Protein AF-A0A7C4E223-F1 (afdb_monomer)

Solvent-accessible surface area (backbone atoms only — not comparable to full-atom values): 12114 Å² total; per-residue (Å²): 140,60,42,90,81,40,68,60,48,78,46,63,62,50,60,64,46,58,49,75,66,53,43,49,54,48,49,52,25,42,50,36,26,69,68,20,83,38,20,57,94,75,50,14,69,85,69,76,41,63,31,49,67,11,38,16,51,22,41,34,56,54,56,54,49,30,43,16,71,67,41,49,45,72,73,39,60,87,43,56,73,85,57,90,80,90,51,92,87,57,82,37,39,50,56,55,52,50,37,51,53,55,9,56,61,43,44,78,75,52,58,64,66,59,50,47,52,51,50,50,51,48,55,69,38,45,53,22,70,81,53,16,84,72,32,57,35,51,35,38,56,68,38,80,34,34,39,38,40,38,27,30,70,40,13,75,70,42,33,46,69,50,41,49,51,54,51,51,24,29,48,75,39,70,40,57,74,46,78,48,75,43,85,48,62,44,9,51,49,30,82,79,71,69,42,66,68,56,51,50,53,53,48,52,54,51,51,53,53,51,51,54,54,50,55,55,52,55,59,54,65,78,74,111

Mean predicted aligned error: 4.58 Å

Secondary structure (DSSP, 8-state):
--TTT-SEEEEES--SB--HHHHHHHHHHHHHHHT-GGGGGGTTTTTT---HHHHHHHHHHHHHHHS-HHHHHHHTTT-BSS-----TTS--BHHHHHHHHHHHHHHTT--HHHHHHHHHHHHT-BHHHHHTTT-HHHHHHT---EEEEEEETT-SSS-HHHHHHHHHHHHHTT--EEEEEE--SSGGGGGGT--HHHHHHHHHHHHHHHHHHHHHHHHHHTT-

Radius of gyration: 21.97 Å; Cα contacts (8 Å, |Δi|>4): 315; chains: 1; bounding box: 68×32×63 Å

Nearest PDB structures (foldseek):
  3vvm-assembly1_B  TM=9.108E-01  e=1.325E-16  Streptomyces lavendulae subsp. lavendulae
  3vvl-assembly1_B  TM=9.148E-01  e=5.994E-16  Streptomyces lavendulae subsp. lavendulae
  6ioh-assembly1_B  TM=9.124E-01  e=3.422E-15  Mycolicibacterium smegmatis
  5jkf-assembly1_B  TM=8.704E-01  e=1.435E-12  uncultured bacterium
  5jkj-assembly1_B  TM=8.736E-01  e=5.457E-12  uncultured bacterium

pLDDT: mean 94.24, std 7.12, range [47.03, 98.75]

Sequence (224 aa):
MYPEVVESAVVIAATASCSAQNIAFDAVGRNAIISDPNWENGEYLEKGKTPSKGLSIARMIGHITYLSSKSMDMKFGRKLINGKTYDVDNIEFEVESYLGYQGEKFVNRFDANSYLYITKAMDYFDLTEKYGNGDLKEVFRKTNSKFLFISFSTDWLFPPSESLEMVSAALAAGRDVSYINIESINGHDSFLIDTEIESKAIRAFLEATLQEKQNKKEKVYEKG

Foldseek 3Di:
DCQPPAQADEAELDFLAFDPVLLVLLVQLLCLQVPQPCCVVVCNVVVVGASLRSQLVSQLSVVVLQFFPQVCCVPWNADFDPDDPVDPPDDTGPSSVVSSVRSNVVSVPDHSVVSNVVSVVRNPRHLCVPQNVNALLSNLLVHQHAYEYEAEPRAPSRHVVRSVSNQVSNVVSVHHYHYDYHYDRTYNCCCVPDCPVVVVSVVVVVVVSVVVVVVVVVVVVVVD

Structure (mmCIF, N/CA/C/O backbone):
data_AF-A0A7C4E223-F1
#
_entry.id   AF-A0A7C4E223-F1
#
loop_
_atom_site.group_PDB
_atom_site.id
_atom_site.type_symbol
_atom_site.label_atom_id
_atom_site.label_alt_id
_atom_site.label_comp_id
_atom_site.label_asym_id
_atom_site.label_entity_id
_atom_site.label_seq_id
_atom_site.pdbx_PDB_ins_code
_atom_site.Cartn_x
_atom_site.Cartn_y
_atom_site.Cartn_z
_atom_site.occupancy
_atom_site.B_iso_or_equiv
_atom_site.auth_seq_id
_atom_site.auth_comp_id
_atom_site.auth_asym_id
_atom_site.auth_atom_id
_atom_site.pdbx_PDB_model_num
ATOM 1 N N . MET A 1 1 ? -19.533 0.657 5.929 1.00 76.50 1 MET A N 1
ATOM 2 C CA . MET A 1 1 ? -20.518 0.079 4.984 1.00 76.50 1 MET A CA 1
ATOM 3 C C . MET A 1 1 ? -21.461 -0.892 5.670 1.00 76.50 1 MET A C 1
ATOM 5 O O . MET A 1 1 ? -22.651 -0.670 5.548 1.00 76.50 1 MET A O 1
ATOM 9 N N . TYR A 1 2 ? -20.957 -1.888 6.409 1.00 89.31 2 TYR A N 1
ATOM 10 C CA . TYR A 1 2 ? -21.787 -2.907 7.076 1.00 89.31 2 TYR A CA 1
ATOM 11 C C . TYR A 1 2 ? -21.492 -2.981 8.589 1.00 89.31 2 TYR A C 1
ATOM 13 O O . TYR A 1 2 ? -20.871 -3.938 9.055 1.00 89.31 2 TYR A O 1
ATOM 21 N N . PRO A 1 3 ? -21.806 -1.925 9.362 1.00 86.00 3 PRO A N 1
ATOM 22 C CA . PRO A 1 3 ? -21.442 -1.847 10.781 1.00 86.00 3 PRO A CA 1
ATOM 23 C C . PRO A 1 3 ? -22.102 -2.924 11.657 1.00 86.00 3 PRO A C 1
ATOM 25 O O . PRO A 1 3 ? -21.577 -3.262 12.712 1.00 86.00 3 PRO A O 1
ATOM 28 N N . GLU A 1 4 ? -23.234 -3.474 11.228 1.00 88.56 4 GLU A N 1
ATOM 29 C CA . GLU A 1 4 ? -24.002 -4.492 11.950 1.00 88.56 4 GLU A CA 1
ATOM 30 C C . GLU A 1 4 ? -23.452 -5.922 11.831 1.00 88.56 4 GLU A C 1
ATOM 32 O O . GLU A 1 4 ? -23.777 -6.763 12.669 1.00 88.56 4 GLU A O 1
ATOM 37 N N . VAL A 1 5 ? -22.616 -6.215 10.827 1.00 91.19 5 VAL A N 1
ATOM 38 C CA . VAL A 1 5 ? -22.079 -7.576 10.605 1.00 91.19 5 VAL A CA 1
ATOM 39 C C . VAL A 1 5 ? -20.618 -7.734 11.029 1.00 91.19 5 VAL A C 1
ATOM 41 O O . VAL A 1 5 ? -20.129 -8.860 11.122 1.00 91.19 5 VAL A O 1
ATOM 44 N N . VAL A 1 6 ? -19.916 -6.629 11.302 1.00 93.94 6 VAL A N 1
ATOM 45 C CA . VAL A 1 6 ? -18.493 -6.631 11.669 1.00 93.94 6 VAL A CA 1
ATOM 46 C C . VAL A 1 6 ? -18.333 -6.355 13.164 1.00 93.94 6 VAL A C 1
ATOM 48 O O . VAL A 1 6 ? -18.476 -5.224 13.620 1.00 93.94 6 VAL A O 1
ATOM 51 N N . GLU A 1 7 ? -17.987 -7.389 13.933 1.00 93.75 7 GLU A N 1
ATOM 52 C CA . GLU A 1 7 ? -17.704 -7.262 15.375 1.00 93.75 7 GLU A CA 1
ATOM 53 C C . GLU A 1 7 ? -16.391 -6.514 15.640 1.00 93.75 7 GLU A C 1
ATOM 55 O O . GLU A 1 7 ? -16.296 -5.673 16.531 1.00 93.75 7 GLU A O 1
ATOM 60 N N . SER A 1 8 ? -15.362 -6.825 14.857 1.00 96.00 8 SER A N 1
ATOM 61 C CA . SER A 1 8 ? -14.014 -6.301 15.035 1.00 96.00 8 SER A CA 1
ATOM 62 C C . SER A 1 8 ? -13.272 -6.256 13.707 1.00 96.00 8 SER A C 1
ATOM 64 O O . SER A 1 8 ? -13.484 -7.126 12.860 1.00 96.00 8 SER A O 1
ATOM 66 N N . ALA A 1 9 ? -12.371 -5.292 13.550 1.00 97.19 9 ALA A N 1
ATOM 67 C CA . ALA A 1 9 ? -11.515 -5.144 12.381 1.00 97.19 9 ALA A CA 1
ATOM 68 C C . ALA A 1 9 ? -10.043 -5.013 12.793 1.00 97.19 9 ALA A C 1
ATOM 70 O O . ALA A 1 9 ? -9.714 -4.317 13.753 1.00 97.19 9 ALA A O 1
ATOM 71 N N . VAL A 1 10 ? -9.163 -5.669 12.038 1.00 98.44 10 VAL A N 1
ATOM 72 C CA . VAL A 1 10 ? -7.713 -5.472 12.116 1.00 98.44 10 VAL A CA 1
ATOM 73 C C . VAL A 1 10 ? -7.302 -4.650 10.897 1.00 98.44 10 VAL A C 1
ATOM 75 O O . VAL A 1 10 ? -7.598 -5.037 9.769 1.00 98.44 10 VAL A O 1
ATOM 78 N N . VAL A 1 11 ? -6.659 -3.512 11.131 1.00 98.31 11 VAL A N 1
ATOM 79 C CA . VAL A 1 11 ? -6.197 -2.565 10.114 1.00 98.31 11 VAL A CA 1
ATOM 80 C C . VAL A 1 11 ? -4.673 -2.545 10.169 1.00 98.31 11 VAL A C 1
ATOM 82 O O . VAL A 1 11 ? -4.102 -2.130 11.173 1.00 98.31 11 VAL A O 1
ATOM 85 N N . ILE A 1 12 ? -4.017 -3.034 9.119 1.00 98.38 12 ILE A N 1
ATOM 86 C CA . ILE A 1 12 ? -2.563 -3.250 9.076 1.00 98.38 12 ILE A CA 1
ATOM 87 C C . ILE A 1 12 ? -1.995 -2.406 7.948 1.00 98.38 12 ILE A C 1
ATOM 89 O O . ILE A 1 12 ? -2.486 -2.541 6.830 1.00 98.38 12 ILE A O 1
ATOM 93 N N . ALA A 1 13 ? -0.991 -1.572 8.245 1.00 97.31 13 ALA A N 1
ATOM 94 C CA . ALA A 1 13 ? -0.278 -0.747 7.265 1.00 97.31 13 ALA A CA 1
ATOM 95 C C . ALA A 1 13 ? -1.243 -0.122 6.245 1.00 97.31 13 ALA A C 1
ATOM 97 O O . ALA A 1 13 ? -1.208 -0.436 5.062 1.00 97.31 13 ALA A O 1
ATOM 98 N N . ALA A 1 14 ? -2.194 0.674 6.730 1.00 97.75 14 ALA A N 1
ATOM 99 C CA . ALA A 1 14 ? -3.252 1.247 5.910 1.00 97.75 14 ALA A CA 1
ATOM 100 C C . ALA A 1 14 ? -3.602 2.649 6.399 1.00 97.75 14 ALA A C 1
ATOM 102 O O . ALA A 1 14 ? -3.281 3.033 7.528 1.00 97.75 14 ALA A O 1
ATOM 103 N N . THR A 1 15 ? -4.281 3.395 5.536 1.00 97.25 15 THR A N 1
ATOM 104 C CA . THR A 1 15 ? -4.581 4.813 5.721 1.00 97.25 15 THR A CA 1
ATOM 105 C C . THR A 1 15 ? -6.036 5.091 5.349 1.00 97.25 15 THR A C 1
ATOM 107 O O . THR A 1 15 ? -6.718 4.260 4.740 1.00 97.25 15 THR A O 1
ATOM 110 N N . ALA A 1 16 ? -6.549 6.249 5.762 1.00 96.69 16 ALA A N 1
ATOM 111 C CA . ALA A 1 16 ? -7.920 6.657 5.456 1.00 96.69 16 ALA A CA 1
ATOM 112 C C . ALA A 1 16 ? -8.126 7.030 3.979 1.00 96.69 16 ALA A C 1
ATOM 114 O O . ALA A 1 16 ? -9.242 6.919 3.464 1.00 96.69 16 ALA A O 1
ATOM 115 N N . SER A 1 17 ? -7.060 7.484 3.329 1.00 96.94 17 SER A N 1
ATOM 116 C CA . SER A 1 17 ? -6.982 7.840 1.918 1.00 96.94 17 SER A CA 1
ATOM 117 C C . SER A 1 17 ? -5.517 7.848 1.481 1.00 96.94 17 SER A C 1
ATOM 119 O O . SER A 1 17 ? -4.606 7.906 2.311 1.00 96.94 17 SER A O 1
ATOM 121 N N . CYS A 1 18 ? -5.267 7.765 0.176 1.00 97.00 18 CYS A N 1
ATOM 122 C CA . CYS A 1 18 ? -3.915 7.897 -0.356 1.00 97.00 18 CYS A CA 1
ATOM 123 C C . CYS A 1 18 ? -3.429 9.354 -0.272 1.00 97.00 18 CYS A C 1
ATOM 125 O O . CYS A 1 18 ? -4.129 10.284 -0.674 1.00 97.00 18 CYS A O 1
ATOM 127 N N . SER A 1 19 ? -2.193 9.558 0.192 1.00 96.94 19 SER A N 1
ATOM 128 C CA . SER A 1 19 ? -1.541 10.868 0.170 1.00 96.94 19 SER A CA 1
ATOM 129 C C . SER A 1 19 ? -1.220 11.315 -1.262 1.00 96.94 19 SER A C 1
ATOM 131 O O . SER A 1 19 ? -1.144 10.512 -2.197 1.00 96.94 19 SER A O 1
ATOM 133 N N . ALA A 1 20 ? -0.916 12.605 -1.436 1.00 97.56 20 ALA A N 1
ATOM 134 C CA . ALA A 1 20 ? -0.457 13.136 -2.721 1.00 97.56 20 ALA A CA 1
ATOM 135 C C . ALA A 1 20 ? 0.789 12.403 -3.256 1.00 97.56 20 ALA A C 1
ATOM 137 O O . ALA A 1 20 ? 0.941 12.247 -4.468 1.00 97.56 20 ALA A O 1
ATOM 138 N N . GLN A 1 21 ? 1.671 11.932 -2.366 1.00 96.94 21 GLN A N 1
ATOM 139 C CA . GLN A 1 21 ? 2.859 11.179 -2.756 1.00 96.94 21 GLN A CA 1
ATOM 140 C C . GLN A 1 21 ? 2.504 9.768 -3.240 1.00 96.94 21 GLN A C 1
ATOM 142 O O . GLN A 1 21 ? 3.060 9.331 -4.248 1.00 96.94 21 GLN A O 1
ATOM 147 N N . ASN A 1 22 ? 1.560 9.083 -2.582 1.00 97.62 22 ASN A N 1
ATOM 148 C CA . ASN A 1 22 ? 1.060 7.784 -3.048 1.00 97.62 22 ASN A CA 1
ATOM 149 C C . ASN A 1 22 ? 0.479 7.917 -4.465 1.00 97.62 22 ASN A C 1
ATOM 151 O O . ASN A 1 22 ? 0.920 7.224 -5.380 1.00 97.62 22 ASN A O 1
ATOM 155 N N . ILE A 1 23 ? -0.411 8.899 -4.657 1.00 98.38 23 ILE A N 1
ATOM 156 C CA . ILE A 1 23 ? -1.064 9.173 -5.945 1.00 98.38 23 ILE A CA 1
ATOM 157 C C . ILE A 1 23 ? -0.031 9.485 -7.037 1.00 98.38 23 ILE A C 1
ATOM 159 O O . ILE A 1 23 ? -0.189 9.076 -8.190 1.00 98.38 23 ILE A O 1
ATOM 163 N N . ALA A 1 24 ? 1.047 10.202 -6.701 1.00 98.25 24 ALA A N 1
ATOM 164 C CA . ALA A 1 24 ? 2.114 10.509 -7.647 1.00 98.25 24 ALA A CA 1
ATOM 165 C C . ALA A 1 24 ? 2.851 9.246 -8.124 1.00 98.25 24 ALA A C 1
ATOM 167 O O . ALA A 1 24 ? 3.056 9.089 -9.329 1.00 98.25 24 ALA A O 1
ATOM 168 N N . PHE A 1 25 ? 3.217 8.332 -7.219 1.00 98.06 25 PHE A N 1
ATOM 169 C CA . PHE A 1 25 ? 3.862 7.070 -7.600 1.00 98.06 25 PHE A CA 1
ATOM 170 C C . PHE A 1 25 ? 2.950 6.199 -8.465 1.00 98.06 25 PHE A C 1
ATOM 172 O O . PHE A 1 25 ? 3.381 5.718 -9.519 1.00 98.06 25 PHE A O 1
ATOM 179 N N . ASP A 1 26 ? 1.682 6.075 -8.078 1.00 98.19 26 ASP A N 1
ATOM 180 C CA . ASP A 1 26 ? 0.684 5.325 -8.833 1.00 98.19 26 ASP A CA 1
ATOM 181 C C . ASP A 1 26 ? 0.468 5.930 -10.229 1.00 98.19 26 ASP A C 1
ATOM 183 O O . ASP A 1 26 ? 0.411 5.210 -11.229 1.00 98.19 26 ASP A O 1
ATOM 187 N N . ALA A 1 27 ? 0.430 7.262 -10.344 1.00 98.50 27 ALA A N 1
ATOM 188 C CA . ALA A 1 27 ? 0.337 7.947 -11.630 1.00 98.50 27 ALA A CA 1
ATOM 189 C C . ALA A 1 27 ? 1.541 7.669 -12.541 1.00 98.50 27 ALA A C 1
ATOM 191 O O . ALA A 1 27 ? 1.346 7.422 -13.733 1.00 98.50 27 ALA A O 1
ATOM 192 N N . VAL A 1 28 ? 2.768 7.662 -12.009 1.00 98.44 28 VAL A N 1
ATOM 193 C CA . VAL A 1 28 ? 3.960 7.320 -12.802 1.00 98.44 28 VAL A CA 1
ATOM 194 C C . VAL A 1 28 ? 3.899 5.864 -13.271 1.00 98.44 28 VAL A C 1
ATOM 196 O O . VAL A 1 28 ? 4.143 5.601 -14.450 1.00 98.44 28 VAL A O 1
ATOM 199 N N . GLY A 1 29 ? 3.506 4.928 -12.401 1.00 98.31 29 GLY A N 1
ATOM 200 C CA . GLY A 1 29 ? 3.332 3.521 -12.773 1.00 98.31 29 GLY A CA 1
ATOM 201 C C . GLY A 1 29 ? 2.284 3.325 -13.874 1.00 98.31 29 GLY A C 1
ATOM 202 O O . GLY A 1 29 ? 2.540 2.650 -14.872 1.00 98.31 29 GLY A O 1
ATOM 203 N N . ARG A 1 30 ? 1.126 3.985 -13.760 1.00 98.56 30 ARG A N 1
ATOM 204 C CA . ARG A 1 30 ? 0.096 3.955 -14.810 1.00 98.56 30 ARG A CA 1
ATOM 205 C C . ARG A 1 30 ? 0.587 4.551 -16.126 1.00 98.56 30 ARG A C 1
ATOM 207 O O . ARG A 1 30 ? 0.349 3.962 -17.177 1.00 98.56 30 ARG A O 1
ATOM 214 N N . ASN A 1 31 ? 1.302 5.675 -16.084 1.00 98.56 31 ASN A N 1
ATOM 215 C CA . ASN A 1 31 ? 1.859 6.299 -17.285 1.00 98.56 31 ASN A CA 1
ATOM 216 C C . ASN A 1 31 ? 2.890 5.396 -17.975 1.00 98.56 31 ASN A C 1
ATOM 218 O O . ASN A 1 31 ? 2.915 5.340 -19.204 1.00 98.56 31 ASN A O 1
ATOM 222 N N . ALA A 1 32 ? 3.697 4.647 -17.216 1.00 98.56 32 ALA A N 1
ATOM 223 C CA . ALA A 1 32 ? 4.627 3.669 -17.780 1.00 98.56 32 ALA A CA 1
ATOM 224 C C . ALA A 1 32 ? 3.891 2.569 -18.565 1.00 98.56 32 ALA A C 1
ATOM 226 O O . ALA A 1 32 ? 4.304 2.227 -19.668 1.00 98.56 32 ALA A O 1
ATOM 227 N N . ILE A 1 33 ? 2.771 2.060 -18.042 1.00 98.69 33 ILE A N 1
ATOM 228 C CA . ILE A 1 33 ? 1.941 1.060 -18.736 1.00 98.69 33 ILE A CA 1
ATOM 229 C C . ILE A 1 33 ? 1.270 1.656 -19.977 1.00 98.69 33 ILE A C 1
ATOM 231 O O . ILE A 1 33 ? 1.370 1.081 -21.054 1.00 98.69 33 ILE A O 1
ATOM 235 N N . ILE A 1 34 ? 0.607 2.807 -19.839 1.00 98.50 34 ILE A N 1
ATOM 236 C CA . ILE A 1 34 ? -0.167 3.441 -20.922 1.00 98.50 34 ILE A CA 1
ATOM 237 C C . ILE A 1 34 ? 0.733 3.867 -22.091 1.00 98.50 34 ILE A C 1
ATOM 239 O O . ILE A 1 34 ? 0.305 3.845 -23.242 1.00 98.50 34 ILE A O 1
ATOM 243 N N . SER A 1 35 ? 1.981 4.250 -21.806 1.00 98.44 35 SER A N 1
ATOM 244 C CA . SER A 1 35 ? 2.961 4.631 -22.830 1.00 98.44 35 SER A CA 1
ATOM 245 C C . SER A 1 35 ? 3.646 3.444 -23.516 1.00 98.44 35 SER A C 1
ATOM 247 O O . SER A 1 35 ? 4.340 3.651 -24.513 1.00 98.44 35 SER A O 1
ATOM 249 N N . ASP A 1 36 ? 3.455 2.212 -23.032 1.00 98.56 36 ASP A N 1
ATOM 250 C CA . 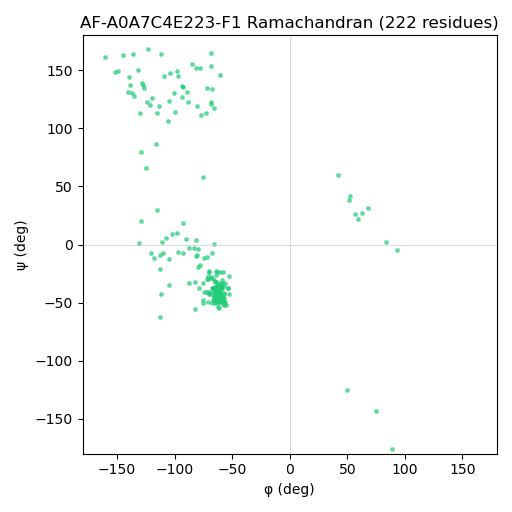ASP A 1 36 ? 3.988 1.021 -23.690 1.00 98.56 36 ASP A CA 1
ATOM 251 C C . ASP A 1 36 ? 3.248 0.795 -25.026 1.00 98.56 36 ASP A C 1
ATOM 253 O O . ASP A 1 36 ? 2.026 0.619 -25.026 1.00 98.56 36 ASP A O 1
ATOM 257 N N . PRO A 1 37 ? 3.945 0.746 -26.181 1.00 98.19 37 PRO A N 1
ATOM 258 C CA . PRO A 1 37 ? 3.306 0.522 -27.480 1.00 98.19 37 PRO A CA 1
ATOM 259 C C . PRO A 1 37 ? 2.506 -0.783 -27.561 1.00 98.19 37 PRO A C 1
ATOM 261 O O . PRO A 1 37 ? 1.591 -0.899 -28.374 1.00 98.19 37 PRO A O 1
ATOM 264 N N . ASN A 1 38 ? 2.839 -1.771 -26.727 1.00 98.25 38 ASN A N 1
ATOM 265 C CA . ASN A 1 38 ? 2.122 -3.036 -26.659 1.00 98.25 38 ASN A CA 1
ATOM 266 C C . ASN A 1 38 ? 0.874 -2.983 -25.771 1.00 98.25 38 ASN A C 1
ATOM 268 O O . ASN A 1 38 ? 0.184 -3.994 -25.703 1.00 98.25 38 ASN A O 1
ATOM 272 N N . TRP A 1 39 ? 0.570 -1.862 -25.104 1.00 98.38 39 TRP A N 1
ATOM 273 C CA . TRP A 1 39 ? -0.663 -1.712 -24.321 1.00 98.38 39 TRP A CA 1
ATOM 274 C C . TRP A 1 39 ? -1.901 -1.599 -25.212 1.00 98.38 39 TRP A C 1
ATOM 276 O O . TRP A 1 39 ? -2.969 -2.053 -24.818 1.00 98.38 39 TRP A O 1
ATOM 286 N N . GLU A 1 40 ? -1.775 -1.053 -26.427 1.00 97.50 40 GLU A N 1
ATOM 287 C CA . GLU A 1 40 ? -2.845 -1.098 -27.438 1.00 97.50 40 GLU A CA 1
ATOM 288 C C . GLU A 1 40 ? -4.201 -0.579 -26.920 1.00 97.50 40 GLU A C 1
ATOM 290 O O . GLU A 1 40 ? -5.243 -1.180 -27.169 1.00 97.50 40 GLU A O 1
ATOM 295 N N . ASN A 1 41 ? -4.191 0.523 -26.161 1.00 96.94 41 ASN A N 1
ATOM 296 C CA . ASN A 1 41 ? -5.380 1.103 -25.517 1.00 96.94 41 ASN A CA 1
ATOM 297 C C . ASN A 1 41 ? -6.144 0.140 -24.588 1.00 96.94 41 ASN A C 1
ATOM 299 O O . ASN A 1 41 ? -7.341 0.302 -24.365 1.00 96.94 41 ASN A O 1
ATOM 303 N N . GLY A 1 42 ? -5.455 -0.859 -24.035 1.00 97.31 42 GLY A N 1
ATOM 304 C CA . GLY A 1 42 ? -6.032 -1.878 -23.164 1.00 97.31 42 GLY A CA 1
ATOM 305 C C . GLY A 1 42 ? -6.486 -3.146 -23.889 1.00 97.31 42 GLY A C 1
ATOM 306 O O . GLY A 1 42 ? -6.834 -4.109 -23.212 1.00 97.31 42 GLY A O 1
ATOM 307 N N . GLU A 1 43 ? -6.422 -3.199 -25.223 1.00 97.88 43 GLU A N 1
ATOM 308 C CA . GLU A 1 43 ? -6.841 -4.347 -26.051 1.00 97.88 43 GLU A CA 1
ATOM 309 C C . GLU A 1 43 ? -5.682 -5.320 -26.367 1.00 97.88 43 GLU A C 1
ATOM 311 O O . GLU A 1 43 ? -5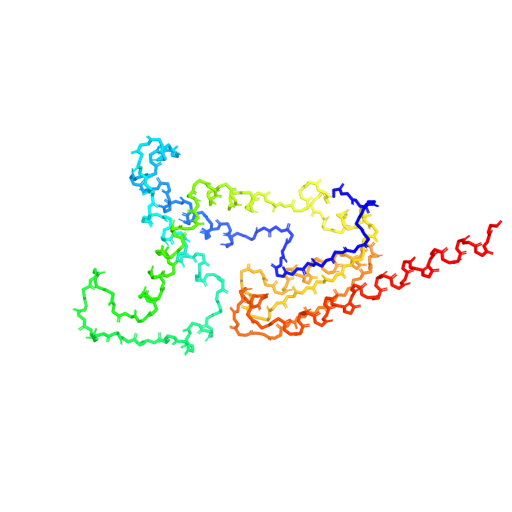.738 -6.114 -27.308 1.00 97.88 43 GLU A O 1
ATOM 316 N N . TYR A 1 44 ? -4.590 -5.266 -25.600 1.00 97.75 44 TYR A N 1
ATOM 317 C CA . TYR A 1 44 ? -3.365 -6.025 -25.880 1.00 97.75 44 TYR A CA 1
ATOM 318 C C . TYR A 1 44 ? -3.563 -7.546 -25.908 1.00 97.75 44 TYR A C 1
ATOM 320 O O . TYR A 1 44 ? -2.944 -8.217 -26.734 1.00 97.75 44 TYR A O 1
ATOM 328 N N . LEU A 1 45 ? -4.463 -8.088 -25.079 1.00 95.00 45 LEU A N 1
ATOM 329 C CA . LEU A 1 45 ? -4.758 -9.526 -25.049 1.00 95.00 45 LEU A CA 1
ATOM 330 C C . LEU A 1 45 ? -5.347 -10.022 -26.376 1.00 95.00 45 LEU A C 1
ATOM 332 O O . LEU A 1 45 ? -4.931 -11.065 -26.875 1.00 95.00 45 LEU A O 1
ATOM 336 N N . GLU A 1 46 ? -6.263 -9.260 -26.982 1.00 95.56 46 GLU A N 1
ATOM 337 C CA . GLU A 1 46 ? -6.886 -9.613 -28.269 1.00 95.56 46 GLU A CA 1
ATOM 338 C C . GLU A 1 46 ? -5.873 -9.592 -29.417 1.00 95.56 46 GLU A C 1
ATOM 340 O O . GLU A 1 46 ? -5.976 -10.357 -30.375 1.00 95.56 46 GLU A O 1
ATOM 345 N N . LYS A 1 47 ? -4.849 -8.743 -29.293 1.00 94.62 47 LYS A N 1
ATOM 346 C CA . LYS A 1 47 ? -3.765 -8.598 -30.269 1.00 94.62 47 LYS A CA 1
ATOM 347 C C . LYS A 1 47 ? -2.577 -9.524 -29.989 1.00 94.62 47 LYS A C 1
ATOM 349 O O . LYS A 1 47 ? -1.561 -9.417 -30.675 1.00 94.62 47 LYS A O 1
ATOM 354 N N . GLY A 1 48 ? -2.678 -10.413 -28.995 1.00 95.56 48 GLY A N 1
ATOM 355 C CA . GLY A 1 48 ? -1.602 -11.329 -28.603 1.00 95.56 48 GLY A CA 1
ATOM 356 C C . GLY A 1 48 ? -0.342 -10.616 -28.095 1.00 95.56 48 GLY A C 1
ATOM 357 O O . GLY A 1 48 ? 0.764 -11.132 -28.252 1.00 95.56 48 GLY A O 1
ATOM 358 N N . LYS A 1 49 ? -0.498 -9.413 -27.535 1.00 96.81 49 LYS A N 1
ATOM 359 C CA . LYS A 1 49 ? 0.574 -8.562 -27.008 1.00 96.81 49 LYS A CA 1
ATOM 360 C C . LYS A 1 49 ? 0.483 -8.448 -25.487 1.00 96.81 49 LYS A C 1
ATOM 362 O O . LYS A 1 49 ? -0.561 -8.693 -24.893 1.00 96.81 49 LYS A O 1
ATOM 367 N N . THR A 1 50 ? 1.577 -7.995 -24.878 1.00 96.56 50 THR A N 1
ATOM 368 C CA . THR A 1 50 ? 1.637 -7.639 -23.456 1.00 96.56 50 THR A CA 1
ATOM 369 C C . THR A 1 50 ? 2.493 -6.380 -23.289 1.00 96.56 50 THR A C 1
ATOM 371 O O . THR A 1 50 ? 3.612 -6.353 -23.817 1.00 96.56 50 THR A O 1
ATOM 374 N N . PRO A 1 51 ? 2.035 -5.350 -22.552 1.00 98.19 51 PRO A N 1
ATOM 375 C CA . PRO A 1 51 ? 2.833 -4.167 -22.214 1.00 98.19 51 PRO A CA 1
ATOM 376 C C . PRO A 1 51 ? 3.861 -4.475 -21.114 1.00 98.19 51 PRO A C 1
ATOM 378 O O . PRO A 1 51 ? 3.846 -3.908 -20.019 1.00 98.19 51 PRO A O 1
ATOM 381 N N . SER A 1 52 ? 4.734 -5.449 -21.379 1.00 97.94 52 SER A N 1
ATOM 382 C CA . SER A 1 52 ? 5.663 -6.004 -20.396 1.00 97.94 52 SER A CA 1
ATOM 383 C C . SER A 1 52 ? 6.662 -4.970 -19.886 1.00 97.94 52 SER A C 1
ATOM 385 O O . SER A 1 52 ? 7.009 -4.997 -18.708 1.00 97.94 52 SER A O 1
ATOM 387 N N . LYS A 1 53 ? 7.118 -4.042 -20.739 1.00 97.69 53 LYS A N 1
ATOM 388 C CA . LYS A 1 53 ? 8.096 -3.023 -20.331 1.00 97.69 53 LYS A CA 1
ATOM 389 C C . LYS A 1 53 ? 7.441 -2.017 -19.395 1.00 97.69 53 LYS A C 1
ATOM 391 O O . LYS A 1 53 ? 7.960 -1.775 -18.307 1.00 97.69 53 LYS A O 1
ATOM 396 N N . GLY A 1 54 ? 6.279 -1.498 -19.785 1.00 98.38 54 GLY A N 1
ATOM 397 C CA . GLY A 1 54 ? 5.507 -0.564 -18.973 1.00 98.38 54 GLY A CA 1
ATOM 398 C C . GLY A 1 54 ? 5.116 -1.153 -17.618 1.00 98.38 54 GLY A C 1
ATOM 399 O O . GLY A 1 54 ? 5.340 -0.527 -16.582 1.00 98.38 54 GLY A O 1
ATOM 400 N N . LEU A 1 55 ? 4.617 -2.394 -17.605 1.00 98.50 55 LEU A N 1
ATOM 401 C CA . LEU A 1 55 ? 4.237 -3.089 -16.372 1.00 98.50 55 LEU A CA 1
ATOM 402 C C . LEU A 1 55 ? 5.445 -3.407 -15.476 1.00 98.50 55 LEU A C 1
ATOM 404 O O . LEU A 1 55 ? 5.353 -3.280 -14.254 1.00 98.50 55 LEU A O 1
ATOM 408 N N . SER A 1 56 ? 6.587 -3.775 -16.063 1.00 98.25 56 SER A N 1
ATOM 409 C CA . SER A 1 56 ? 7.834 -3.989 -15.321 1.00 98.25 56 SER A CA 1
ATOM 410 C C . SER A 1 56 ? 8.304 -2.701 -14.641 1.00 98.25 56 SER A C 1
ATOM 412 O O . SER A 1 56 ? 8.593 -2.714 -13.447 1.00 98.25 56 SER A O 1
ATOM 414 N N . ILE A 1 57 ? 8.311 -1.570 -15.357 1.00 98.12 57 ILE A N 1
ATOM 415 C CA . ILE A 1 57 ? 8.695 -0.262 -14.798 1.00 98.12 57 ILE A CA 1
ATOM 416 C C . ILE A 1 57 ? 7.736 0.150 -13.675 1.00 98.12 57 ILE A C 1
ATOM 418 O O . ILE A 1 57 ? 8.185 0.549 -12.600 1.00 98.12 57 ILE A O 1
ATOM 422 N N . ALA A 1 58 ? 6.425 -0.002 -13.885 1.00 98.12 58 ALA A N 1
ATOM 423 C CA . ALA A 1 58 ? 5.426 0.265 -12.852 1.00 98.12 58 ALA A CA 1
ATOM 424 C C . ALA A 1 58 ? 5.686 -0.570 -11.589 1.00 98.12 58 ALA A C 1
ATOM 426 O O . ALA A 1 58 ? 5.660 -0.050 -10.470 1.00 98.12 58 ALA A O 1
ATOM 427 N N . ARG A 1 59 ? 6.031 -1.856 -11.759 1.00 97.62 59 ARG A N 1
ATOM 428 C CA . ARG A 1 59 ? 6.417 -2.714 -10.639 1.00 97.62 59 ARG A CA 1
ATOM 429 C C . ARG A 1 59 ? 7.694 -2.244 -9.960 1.00 97.62 59 ARG A C 1
ATOM 431 O O . ARG A 1 59 ? 7.729 -2.269 -8.738 1.00 97.62 59 ARG A O 1
ATOM 438 N N . MET A 1 60 ? 8.728 -1.860 -10.704 1.00 97.19 60 MET A N 1
ATOM 439 C CA . MET A 1 60 ? 9.990 -1.389 -10.123 1.00 97.19 60 MET A CA 1
ATOM 440 C C . MET A 1 60 ? 9.759 -0.174 -9.224 1.00 97.19 60 MET A C 1
ATOM 442 O O . MET A 1 60 ? 10.247 -0.153 -8.096 1.00 97.19 60 MET A O 1
ATOM 446 N N . ILE A 1 61 ? 8.967 0.792 -9.695 1.00 96.19 61 ILE A N 1
ATOM 447 C CA . ILE A 1 61 ? 8.625 2.001 -8.938 1.00 96.19 61 ILE A CA 1
ATOM 448 C C . ILE A 1 61 ? 7.854 1.644 -7.668 1.00 96.19 61 ILE A C 1
ATOM 450 O O . ILE A 1 61 ? 8.270 2.048 -6.586 1.00 96.19 61 ILE A O 1
ATOM 454 N N . GLY A 1 62 ? 6.793 0.836 -7.769 1.00 95.31 62 GLY A N 1
ATOM 455 C CA . GLY A 1 62 ? 6.059 0.380 -6.584 1.00 95.31 62 GLY A CA 1
ATOM 456 C C . GLY A 1 62 ? 6.940 -0.424 -5.622 1.00 95.31 62 GLY A C 1
ATOM 457 O O . GLY A 1 62 ? 6.885 -0.245 -4.416 1.00 95.31 62 GLY A O 1
ATOM 458 N N . HIS A 1 63 ? 7.838 -1.265 -6.138 1.00 94.88 63 HIS A N 1
ATOM 459 C CA . HIS A 1 63 ? 8.733 -2.066 -5.298 1.00 94.88 63 HIS A CA 1
ATOM 460 C C . HIS A 1 63 ? 9.713 -1.205 -4.492 1.00 94.88 63 HIS A C 1
ATOM 462 O O . HIS A 1 63 ? 10.075 -1.578 -3.379 1.00 94.88 63 HIS A O 1
ATOM 468 N N . ILE A 1 64 ? 10.125 -0.048 -5.020 1.00 95.06 64 ILE A N 1
ATOM 469 C CA . ILE A 1 64 ? 10.927 0.925 -4.265 1.00 95.06 64 ILE A CA 1
ATOM 470 C C . ILE A 1 64 ? 10.121 1.489 -3.090 1.00 95.06 64 ILE A C 1
ATOM 472 O O . ILE A 1 64 ? 10.679 1.649 -2.006 1.00 95.06 64 ILE A O 1
ATOM 476 N N . THR A 1 65 ? 8.823 1.759 -3.274 1.00 95.00 65 THR A N 1
ATOM 477 C CA . THR A 1 65 ? 7.990 2.330 -2.206 1.00 95.00 65 THR A CA 1
ATOM 478 C C . THR A 1 65 ? 7.708 1.357 -1.070 1.00 95.00 65 THR A C 1
ATOM 480 O O . THR A 1 65 ? 7.481 1.784 0.059 1.00 95.00 65 THR A O 1
ATOM 483 N N . TYR A 1 66 ? 7.805 0.051 -1.324 1.00 93.94 66 TYR A N 1
ATOM 484 C CA . TYR A 1 66 ? 7.568 -0.950 -0.287 1.00 93.94 66 TYR A CA 1
ATOM 485 C C . TYR A 1 66 ? 8.735 -1.137 0.683 1.00 93.94 66 TYR A C 1
ATOM 487 O O . TYR A 1 66 ? 8.549 -1.682 1.770 1.00 93.94 66 TYR A O 1
ATOM 495 N N . LEU A 1 67 ? 9.934 -0.689 0.306 1.00 91.88 67 LEU A N 1
ATOM 496 C CA . LEU A 1 67 ? 11.162 -0.892 1.067 1.00 91.88 67 LEU A CA 1
ATOM 497 C C . LEU A 1 67 ? 11.573 0.384 1.799 1.00 91.88 67 LEU A C 1
ATOM 499 O O . LEU A 1 67 ? 11.392 1.495 1.304 1.00 91.88 67 LEU A O 1
ATOM 503 N N . SER A 1 68 ? 12.200 0.237 2.967 1.00 91.88 68 SER A N 1
ATOM 504 C CA . SER A 1 68 ? 12.850 1.376 3.618 1.00 91.88 68 SER A CA 1
ATOM 505 C C . SER A 1 68 ? 14.203 1.687 2.971 1.00 91.88 68 SER A C 1
ATOM 507 O O . SER A 1 68 ? 14.916 0.789 2.507 1.00 91.88 68 SER A O 1
ATOM 509 N N . SER A 1 69 ? 14.608 2.958 3.036 1.00 90.69 69 SER A N 1
ATOM 510 C CA . SER A 1 69 ? 15.949 3.397 2.624 1.00 90.69 69 SER A CA 1
ATOM 511 C C . SER A 1 69 ? 17.057 2.586 3.317 1.00 90.69 69 SER A C 1
ATOM 513 O O . SER A 1 69 ? 17.977 2.087 2.674 1.00 90.69 69 SER A O 1
ATOM 515 N N . LYS A 1 70 ? 16.904 2.326 4.623 1.00 90.31 70 LYS A N 1
ATOM 516 C CA . LYS A 1 70 ? 17.863 1.538 5.409 1.00 90.31 70 LYS A CA 1
ATOM 517 C C . LYS A 1 70 ? 17.991 0.098 4.901 1.00 90.31 70 LYS A C 1
ATOM 519 O O . LYS A 1 70 ? 19.103 -0.416 4.829 1.00 90.31 70 LYS A O 1
ATOM 524 N N . SER A 1 71 ? 16.880 -0.551 4.545 1.00 91.38 71 SER A N 1
ATOM 525 C CA . SER A 1 71 ? 16.906 -1.912 3.987 1.00 91.38 71 SER A CA 1
ATOM 526 C C . SER A 1 71 ? 17.589 -1.947 2.618 1.00 91.38 71 SER A C 1
ATOM 528 O O . SER A 1 71 ? 18.429 -2.814 2.367 1.00 91.38 71 SER A O 1
ATOM 530 N N . MET A 1 72 ? 17.301 -0.961 1.762 1.00 92.12 72 MET A N 1
ATOM 531 C CA . MET A 1 72 ? 17.948 -0.807 0.454 1.00 92.12 72 MET A CA 1
ATOM 532 C C . MET A 1 72 ? 19.467 -0.626 0.586 1.00 92.12 72 MET A C 1
ATOM 534 O O . MET A 1 72 ? 20.231 -1.341 -0.070 1.00 92.12 72 MET A O 1
ATOM 538 N N . ASP A 1 73 ? 19.912 0.255 1.484 1.00 93.06 73 ASP A N 1
ATOM 539 C CA . ASP A 1 73 ? 21.333 0.505 1.747 1.00 93.06 73 ASP A CA 1
ATOM 540 C C . ASP A 1 73 ? 22.048 -0.727 2.314 1.00 93.06 73 ASP A C 1
ATOM 542 O O . ASP A 1 73 ? 23.140 -1.073 1.863 1.00 93.06 73 ASP A O 1
ATOM 546 N N . MET A 1 74 ? 21.431 -1.425 3.274 1.00 91.94 74 MET A N 1
ATOM 547 C CA . MET A 1 74 ? 22.005 -2.640 3.863 1.00 91.94 74 MET A CA 1
ATOM 548 C C . MET A 1 74 ? 22.145 -3.769 2.840 1.00 91.94 74 MET A C 1
ATOM 550 O O . MET A 1 74 ? 23.151 -4.483 2.831 1.00 91.94 74 MET A O 1
ATOM 554 N N . LYS A 1 75 ? 21.139 -3.946 1.980 1.00 91.75 75 LYS A N 1
ATOM 555 C CA . LYS A 1 75 ? 21.111 -5.036 1.005 1.00 91.75 75 LYS A CA 1
ATOM 556 C C . LYS A 1 75 ? 22.059 -4.767 -0.165 1.00 91.75 75 LYS A C 1
ATOM 558 O O . LYS A 1 75 ? 22.902 -5.612 -0.480 1.00 91.75 75 LYS A O 1
ATOM 563 N N . PHE A 1 76 ? 21.966 -3.583 -0.767 1.00 94.81 76 PHE A N 1
ATOM 564 C CA . PHE A 1 76 ? 22.635 -3.270 -2.033 1.00 94.81 76 PHE A CA 1
ATOM 565 C C . PHE A 1 76 ? 23.760 -2.244 -1.886 1.00 94.81 76 PHE A C 1
ATOM 567 O O . PHE A 1 76 ? 24.828 -2.409 -2.479 1.00 94.81 76 PHE A O 1
ATOM 574 N N . GLY A 1 77 ? 23.544 -1.186 -1.101 1.00 93.69 77 GLY A N 1
ATOM 575 C CA . GLY A 1 77 ? 24.460 -0.050 -1.022 1.00 93.69 77 GLY A CA 1
ATOM 576 C C . GLY A 1 77 ? 24.828 0.469 -2.418 1.00 93.69 77 GLY A C 1
ATOM 577 O O . GLY A 1 77 ? 23.963 0.763 -3.237 1.00 93.69 77 GLY A O 1
ATOM 578 N N . ARG A 1 78 ? 26.131 0.547 -2.713 1.00 94.88 78 ARG A N 1
ATOM 579 C CA . ARG A 1 78 ? 26.660 0.957 -4.029 1.00 94.88 78 ARG A CA 1
ATOM 580 C C . ARG A 1 78 ? 27.417 -0.165 -4.749 1.00 94.88 78 ARG A C 1
ATOM 582 O O . ARG A 1 78 ? 28.384 0.111 -5.459 1.00 94.88 78 ARG A O 1
ATOM 589 N N . LYS A 1 79 ? 27.043 -1.425 -4.510 1.00 95.19 79 LYS A N 1
ATOM 590 C CA . LYS A 1 79 ? 27.730 -2.589 -5.086 1.00 95.19 79 LYS A CA 1
ATOM 591 C C . LYS A 1 79 ? 27.531 -2.652 -6.602 1.00 95.19 79 LYS A C 1
ATOM 593 O O . LYS A 1 79 ? 26.412 -2.500 -7.091 1.00 95.19 79 LYS A O 1
ATOM 598 N N . LEU A 1 80 ? 28.633 -2.885 -7.311 1.00 94.25 80 LEU A N 1
ATOM 599 C CA . LEU A 1 80 ? 28.671 -3.091 -8.757 1.00 94.25 80 LEU A CA 1
ATOM 600 C C . LEU A 1 80 ? 28.708 -4.588 -9.069 1.00 94.25 80 LEU A C 1
ATOM 602 O O . LEU A 1 80 ? 29.321 -5.344 -8.320 1.00 94.25 80 LEU A O 1
ATOM 606 N N . ILE A 1 81 ? 28.132 -4.988 -10.201 1.00 89.75 81 ILE A N 1
ATOM 607 C CA . ILE A 1 81 ? 28.127 -6.388 -10.650 1.00 89.75 81 ILE A CA 1
ATOM 608 C C . ILE A 1 81 ? 29.451 -6.734 -11.349 1.00 89.75 81 ILE A C 1
ATOM 610 O O . ILE A 1 81 ? 30.143 -7.655 -10.928 1.00 89.75 81 ILE A O 1
ATOM 614 N N . ASN A 1 82 ? 29.832 -5.969 -12.384 1.00 86.56 82 ASN A N 1
ATOM 615 C CA . ASN A 1 82 ? 30.999 -6.252 -13.243 1.00 86.56 82 ASN A CA 1
ATOM 616 C C . ASN A 1 82 ? 31.957 -5.052 -13.414 1.00 86.56 82 ASN A C 1
ATOM 618 O O . ASN A 1 82 ? 32.749 -5.008 -14.353 1.00 86.56 82 ASN A O 1
ATOM 622 N N . GLY A 1 83 ? 31.909 -4.073 -12.506 1.00 85.06 83 GLY A N 1
ATOM 623 C CA . GLY A 1 83 ? 32.702 -2.841 -12.602 1.00 85.06 83 GLY A CA 1
ATOM 624 C C . GLY A 1 83 ? 31.999 -1.725 -13.382 1.00 85.06 83 GLY A C 1
ATOM 625 O O . GLY A 1 83 ? 30.835 -1.851 -13.741 1.00 85.06 83 GLY A O 1
ATOM 626 N N . LYS A 1 84 ? 32.697 -0.599 -13.576 1.00 88.31 84 LYS A N 1
ATOM 627 C CA . LYS A 1 84 ? 32.141 0.611 -14.204 1.00 88.31 84 LYS A CA 1
ATOM 628 C C . LYS A 1 84 ? 32.430 0.622 -15.698 1.00 88.31 84 LYS A C 1
ATOM 630 O O . LYS A 1 84 ? 33.596 0.553 -16.087 1.00 88.31 84 LYS A O 1
ATOM 635 N N . THR A 1 85 ? 31.393 0.791 -16.500 1.00 85.56 85 THR A N 1
ATOM 636 C CA . THR A 1 85 ? 31.465 0.969 -17.955 1.00 85.56 85 THR A CA 1
ATOM 637 C C . THR A 1 85 ? 31.033 2.375 -18.386 1.00 85.56 85 THR A C 1
ATOM 639 O O . THR A 1 85 ? 31.490 2.840 -19.425 1.00 85.56 85 THR A O 1
ATOM 642 N N . TYR A 1 86 ? 30.265 3.086 -17.544 1.00 83.94 86 TYR A N 1
ATOM 643 C CA . TYR A 1 86 ? 29.656 4.400 -17.813 1.00 83.94 86 TYR A CA 1
ATOM 644 C C . TYR A 1 86 ? 28.705 4.405 -19.020 1.00 83.94 86 TYR A C 1
ATOM 646 O O . TYR A 1 86 ? 28.448 5.456 -19.607 1.00 83.94 86 TYR A O 1
ATOM 654 N N . ASP A 1 87 ? 28.191 3.235 -19.381 1.00 84.81 87 ASP A N 1
ATOM 655 C CA . ASP A 1 87 ? 27.203 3.064 -20.434 1.00 84.81 87 ASP A CA 1
ATOM 656 C C . ASP A 1 87 ? 25.799 3.187 -19.835 1.00 84.81 87 ASP A C 1
ATOM 658 O O . ASP A 1 87 ? 25.497 2.572 -18.813 1.00 84.81 87 ASP A O 1
ATOM 662 N N . VAL A 1 88 ? 24.950 4.000 -20.460 1.00 83.88 88 VAL A N 1
ATOM 663 C CA . VAL A 1 88 ? 23.593 4.284 -19.972 1.00 83.88 88 VAL A CA 1
ATOM 664 C C . VAL A 1 88 ? 22.659 3.083 -20.103 1.00 83.88 88 VAL A C 1
ATOM 666 O O . VAL A 1 88 ? 21.681 3.002 -19.364 1.00 83.88 88 VAL A O 1
ATOM 669 N N . ASP A 1 89 ? 22.968 2.158 -21.012 1.00 82.44 89 ASP A N 1
ATOM 670 C CA . ASP A 1 89 ? 22.127 0.996 -21.301 1.00 82.44 89 ASP A CA 1
ATOM 671 C C . ASP A 1 89 ? 22.584 -0.268 -20.548 1.00 8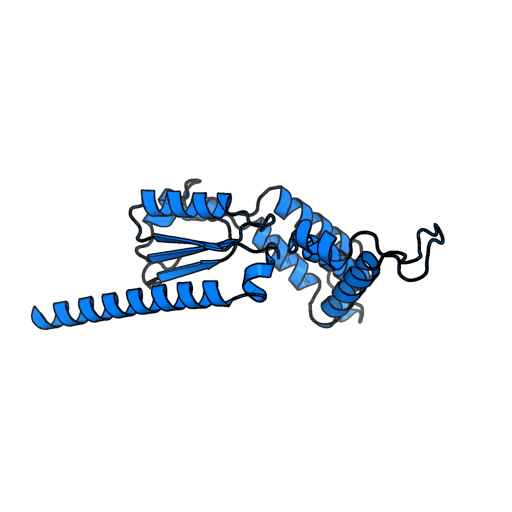2.44 89 ASP A C 1
ATOM 673 O O . ASP A 1 89 ? 21.887 -1.288 -20.562 1.00 82.44 89 ASP A O 1
ATOM 677 N N . ASN A 1 90 ? 23.730 -0.214 -19.857 1.00 86.19 90 ASN A N 1
ATOM 678 C CA . ASN A 1 90 ? 24.236 -1.333 -19.067 1.00 86.19 90 ASN A CA 1
ATOM 679 C C . ASN A 1 90 ? 23.786 -1.248 -17.609 1.00 86.19 90 ASN A C 1
ATOM 681 O O . ASN A 1 90 ? 23.908 -0.225 -16.943 1.00 86.19 90 ASN A O 1
ATOM 685 N N . ILE A 1 91 ? 23.350 -2.391 -17.083 1.00 89.31 91 ILE A N 1
ATOM 686 C CA . ILE A 1 91 ? 23.068 -2.564 -15.659 1.00 89.31 91 ILE A CA 1
ATOM 687 C C . ILE A 1 91 ? 24.400 -2.719 -14.920 1.00 89.31 91 ILE A C 1
ATOM 689 O O . ILE A 1 91 ? 25.083 -3.736 -15.066 1.00 89.31 91 ILE A O 1
ATOM 693 N N . GLU A 1 92 ? 24.760 -1.727 -14.108 1.00 92.25 92 GLU A N 1
ATOM 694 C CA . GLU A 1 92 ? 26.036 -1.720 -13.389 1.00 92.25 92 GLU A CA 1
ATOM 695 C C . GLU A 1 92 ? 25.876 -2.044 -11.904 1.00 92.25 92 GLU A C 1
ATOM 697 O O . GLU A 1 92 ? 26.746 -2.703 -11.326 1.00 92.25 92 GLU A O 1
ATOM 702 N N . PHE A 1 93 ? 24.774 -1.619 -11.280 1.00 95.62 93 PHE A N 1
ATOM 703 C CA . PHE A 1 93 ? 24.536 -1.802 -9.852 1.00 95.62 93 PHE A CA 1
ATOM 704 C C . PHE A 1 93 ? 23.666 -3.027 -9.547 1.00 95.62 93 PHE A C 1
ATOM 706 O O . PHE A 1 93 ? 22.696 -3.333 -10.240 1.00 95.62 93 PHE A O 1
ATOM 713 N N . GLU A 1 94 ? 23.952 -3.696 -8.425 1.00 95.38 94 GLU A N 1
ATOM 714 C CA . GLU A 1 94 ? 23.155 -4.846 -7.964 1.00 95.38 94 GLU A CA 1
ATOM 715 C C . GLU A 1 94 ? 21.669 -4.495 -7.770 1.00 95.38 94 GLU A C 1
ATOM 717 O O . GLU A 1 94 ? 20.795 -5.312 -8.063 1.00 95.38 94 GLU A O 1
ATOM 722 N N . VAL A 1 95 ? 21.370 -3.276 -7.303 1.00 95.62 95 VAL A N 1
ATOM 723 C CA . VAL A 1 95 ? 19.988 -2.813 -7.090 1.00 95.62 95 VAL A CA 1
ATOM 724 C C . VAL A 1 95 ? 19.204 -2.706 -8.400 1.00 95.62 95 VAL A C 1
ATOM 726 O O . VAL A 1 95 ? 18.024 -3.048 -8.430 1.00 95.62 95 VAL A O 1
ATOM 729 N N . GLU A 1 96 ? 19.852 -2.292 -9.489 1.00 94.38 96 GLU A N 1
ATOM 730 C CA . GLU A 1 96 ? 19.226 -2.186 -10.810 1.00 94.38 96 GLU A CA 1
ATOM 731 C C . GLU A 1 96 ? 18.863 -3.574 -11.341 1.00 94.38 96 GLU A C 1
ATOM 733 O O . GLU A 1 96 ? 17.718 -3.809 -11.729 1.00 94.38 96 GLU A O 1
ATOM 738 N N . SER A 1 97 ? 19.802 -4.525 -11.262 1.00 94.38 97 SER A N 1
ATOM 739 C CA . SER A 1 97 ? 19.552 -5.921 -11.640 1.00 94.38 97 SER A CA 1
ATOM 740 C C . SER A 1 97 ? 18.440 -6.545 -10.797 1.00 94.38 97 SER A C 1
ATOM 742 O O . SER A 1 97 ? 17.545 -7.204 -11.331 1.00 94.38 97 SER A O 1
ATOM 744 N N . TYR A 1 98 ? 18.443 -6.293 -9.484 1.00 95.12 98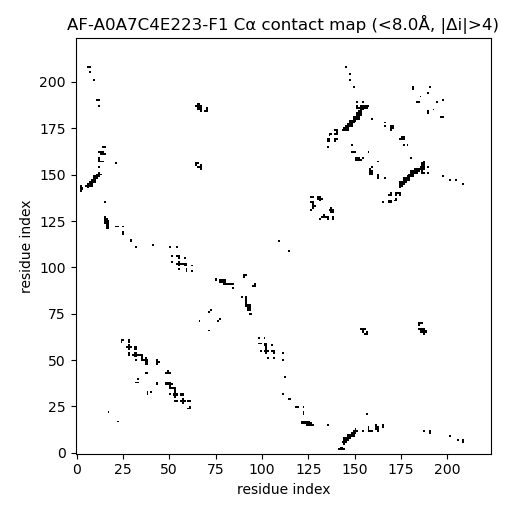 TYR A N 1
ATOM 745 C CA . TYR A 1 98 ? 17.401 -6.777 -8.586 1.00 95.12 98 TYR A CA 1
ATOM 746 C C . TYR A 1 98 ? 16.016 -6.235 -8.958 1.00 95.12 98 TYR A C 1
ATOM 748 O O . TYR A 1 98 ? 15.060 -7.011 -9.028 1.00 95.12 98 TYR A O 1
ATOM 756 N N . LEU A 1 99 ? 15.894 -4.926 -9.197 1.00 95.19 99 LEU A N 1
ATOM 757 C CA . LEU A 1 99 ? 14.624 -4.310 -9.582 1.00 95.19 99 LEU A CA 1
ATOM 758 C C . LEU A 1 99 ? 14.144 -4.831 -10.941 1.00 95.19 99 LEU A C 1
ATOM 760 O O . LEU A 1 99 ? 12.967 -5.172 -11.060 1.00 95.19 99 LEU A O 1
ATOM 764 N N . GLY A 1 100 ? 15.047 -4.982 -11.917 1.00 94.06 100 GLY A N 1
ATOM 765 C CA . GLY A 1 100 ? 14.737 -5.598 -13.210 1.00 94.06 100 GLY A CA 1
ATOM 766 C C . GLY A 1 100 ? 14.161 -7.007 -13.053 1.00 94.06 100 GLY A C 1
ATOM 767 O O . GLY A 1 100 ? 13.071 -7.290 -13.547 1.00 94.06 100 GLY A O 1
ATOM 768 N N . TYR A 1 101 ? 14.814 -7.856 -12.254 1.00 94.12 101 TYR A N 1
ATOM 769 C CA . TYR A 1 101 ? 14.330 -9.208 -11.965 1.00 94.12 101 TYR A CA 1
ATOM 770 C C . TYR A 1 101 ? 12.956 -9.224 -11.268 1.00 94.12 101 TYR A C 1
ATOM 772 O O . TYR A 1 101 ? 12.089 -10.035 -11.609 1.00 94.12 101 TYR A O 1
ATOM 780 N N . GLN A 1 102 ? 12.715 -8.330 -10.297 1.00 94.06 102 GLN A N 1
ATOM 781 C CA . GLN A 1 102 ? 11.397 -8.216 -9.654 1.00 94.06 102 GLN A CA 1
ATOM 782 C C . GLN A 1 102 ? 10.310 -7.767 -10.639 1.00 94.06 102 GLN A C 1
ATOM 784 O O . GLN A 1 102 ? 9.179 -8.255 -10.559 1.00 94.06 102 GLN A O 1
ATOM 789 N N . GLY A 1 103 ? 10.652 -6.863 -11.560 1.00 95.00 103 GLY A N 1
ATOM 790 C CA . GLY A 1 103 ? 9.779 -6.408 -12.635 1.00 95.00 103 GLY A CA 1
ATOM 791 C C . GLY A 1 103 ? 9.380 -7.550 -13.569 1.00 95.00 103 GLY A C 1
ATOM 792 O O . GLY A 1 103 ? 8.192 -7.846 -13.699 1.00 95.00 103 GLY A O 1
ATOM 793 N N . GLU A 1 104 ? 10.356 -8.275 -14.119 1.00 94.56 104 GLU A N 1
ATOM 794 C CA . GLU A 1 104 ? 10.118 -9.426 -15.002 1.00 94.56 104 GLU A CA 1
ATOM 795 C C . GLU A 1 104 ? 9.265 -10.509 -14.333 1.00 94.56 104 GLU A C 1
ATOM 797 O O . GLU A 1 104 ? 8.286 -11.000 -14.903 1.00 94.56 104 GLU A O 1
ATOM 802 N N . LYS A 1 105 ? 9.583 -10.855 -13.079 1.00 95.94 105 LYS A N 1
ATOM 803 C CA . LYS A 1 105 ? 8.811 -11.841 -12.31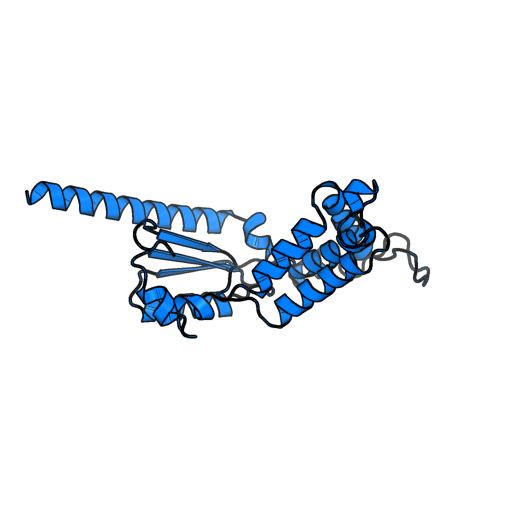6 1.00 95.94 105 LYS A CA 1
ATOM 804 C C . LYS A 1 105 ? 7.355 -11.408 -12.122 1.00 95.94 105 LYS A C 1
ATOM 806 O O . LYS A 1 105 ? 6.467 -12.259 -12.074 1.00 95.94 105 LYS A O 1
ATOM 811 N N . PHE A 1 106 ? 7.099 -10.110 -11.966 1.00 95.25 106 PHE A N 1
ATOM 812 C CA . PHE A 1 106 ? 5.750 -9.583 -11.775 1.00 95.25 106 PHE A CA 1
ATOM 813 C C . PHE A 1 106 ? 4.923 -9.591 -13.058 1.00 95.25 106 PHE A C 1
ATOM 815 O O . PHE A 1 106 ? 3.763 -9.993 -13.007 1.00 95.25 106 PHE A O 1
ATOM 822 N N . VAL A 1 107 ? 5.525 -9.230 -14.194 1.00 95.38 107 VAL A N 1
ATOM 823 C CA . VAL A 1 107 ? 4.860 -9.245 -15.509 1.00 95.38 107 VAL A CA 1
ATOM 824 C C . VAL A 1 107 ? 4.241 -10.611 -15.813 1.00 95.38 107 VAL A C 1
ATOM 826 O O . VAL A 1 107 ? 3.135 -10.690 -16.332 1.00 95.38 107 VAL A O 1
ATOM 829 N N . ASN A 1 108 ? 4.908 -11.697 -15.421 1.00 92.50 108 ASN A N 1
ATOM 830 C CA . ASN A 1 108 ? 4.427 -13.058 -15.674 1.00 92.50 108 ASN A CA 1
ATOM 831 C C . ASN A 1 108 ? 3.215 -13.483 -14.824 1.00 92.50 108 ASN A C 1
ATOM 833 O O . ASN A 1 108 ? 2.653 -14.549 -15.062 1.00 92.50 108 ASN A O 1
ATOM 837 N N . ARG A 1 109 ? 2.834 -12.707 -13.802 1.00 95.94 109 ARG A N 1
ATOM 838 C CA . ARG A 1 109 ? 1.791 -13.089 -12.831 1.00 95.94 109 ARG A CA 1
ATOM 839 C C . ARG A 1 109 ? 0.726 -12.023 -12.595 1.00 95.94 109 ARG A C 1
ATOM 841 O O . ARG A 1 109 ? -0.124 -12.222 -11.730 1.00 95.94 109 ARG A O 1
ATOM 848 N N . PHE A 1 110 ? 0.800 -10.889 -13.284 1.00 97.62 110 PHE A N 1
ATOM 849 C CA . PHE A 1 110 ? -0.121 -9.781 -13.078 1.00 97.62 110 PHE A CA 1
ATOM 850 C C . PHE A 1 110 ? -0.521 -9.143 -14.401 1.00 97.62 110 PHE A C 1
ATOM 852 O O . PHE A 1 110 ? 0.277 -9.042 -15.326 1.00 97.62 110 PHE A O 1
ATOM 859 N N . ASP A 1 111 ? -1.772 -8.712 -14.472 1.00 98.06 111 ASP A N 1
ATOM 860 C CA . ASP A 1 111 ? -2.352 -8.101 -15.658 1.00 98.06 111 ASP A CA 1
ATOM 861 C C . ASP A 1 111 ? -2.227 -6.569 -15.601 1.00 98.06 111 ASP A C 1
ATOM 863 O O . ASP A 1 111 ? -2.458 -5.946 -14.560 1.00 98.06 111 ASP A O 1
ATOM 867 N N . ALA A 1 112 ? -1.853 -5.951 -16.724 1.00 98.38 112 ALA A N 1
ATOM 868 C CA . ALA A 1 112 ? -1.567 -4.522 -16.772 1.00 98.38 112 ALA A CA 1
ATOM 869 C C . ALA A 1 112 ? -2.829 -3.669 -16.584 1.00 98.38 112 ALA A C 1
ATOM 871 O O . ALA A 1 112 ? -2.805 -2.716 -15.808 1.00 98.38 112 ALA A O 1
ATOM 872 N N . ASN A 1 113 ? -3.950 -4.032 -17.213 1.00 98.44 113 ASN A N 1
ATOM 873 C CA . ASN A 1 113 ? -5.225 -3.347 -17.004 1.00 98.44 113 ASN A CA 1
ATOM 874 C C . ASN A 1 113 ? -5.673 -3.465 -15.542 1.00 98.44 113 ASN A C 1
ATOM 876 O O . ASN A 1 113 ? -6.052 -2.467 -14.933 1.00 98.44 113 ASN A O 1
ATOM 880 N N . SER A 1 114 ? -5.549 -4.646 -14.941 1.00 98.44 114 SER A N 1
ATOM 881 C CA . SER A 1 114 ? -5.850 -4.859 -13.521 1.00 98.44 114 SER A CA 1
ATOM 882 C C . SER A 1 114 ? -5.025 -3.935 -12.622 1.00 98.44 114 SER A C 1
ATOM 884 O O . SER A 1 114 ? -5.570 -3.334 -11.698 1.00 98.44 114 SER A O 1
ATOM 886 N N . TYR A 1 115 ? -3.737 -3.741 -12.927 1.00 98.44 115 TYR A N 1
ATOM 887 C CA . TYR A 1 115 ? -2.886 -2.777 -12.222 1.00 98.44 115 TYR A CA 1
ATOM 888 C C . TYR A 1 115 ? -3.410 -1.339 -12.353 1.00 98.44 115 TYR A C 1
ATOM 890 O O . TYR A 1 115 ? -3.510 -0.625 -11.351 1.00 98.44 115 TYR A O 1
ATOM 898 N N . LEU A 1 116 ? -3.789 -0.917 -13.566 1.00 98.56 116 LEU A N 1
ATOM 899 C CA . LEU A 1 116 ? -4.352 0.416 -13.806 1.00 98.56 116 LEU A CA 1
ATOM 900 C C . LEU A 1 116 ? -5.614 0.652 -12.966 1.00 98.56 116 LEU A C 1
ATOM 902 O O . LEU A 1 116 ? -5.731 1.689 -12.316 1.00 98.56 116 LEU A O 1
ATOM 906 N N . TYR A 1 117 ? -6.542 -0.306 -12.951 1.00 98.50 117 TYR A N 1
ATOM 907 C CA . TYR A 1 117 ? -7.806 -0.163 -12.227 1.00 98.50 117 TYR A CA 1
ATOM 908 C C . TYR A 1 117 ? -7.634 -0.237 -10.709 1.00 98.50 117 TYR A C 1
ATOM 910 O O . TYR A 1 117 ? -8.252 0.556 -10.003 1.00 98.50 117 TYR A O 1
ATOM 918 N N . ILE A 1 118 ? -6.787 -1.136 -10.195 1.00 98.44 118 ILE A N 1
ATOM 919 C CA . ILE A 1 118 ? -6.551 -1.263 -8.748 1.00 98.44 118 ILE A CA 1
ATOM 920 C C . ILE A 1 118 ? -5.897 0.005 -8.195 1.00 98.44 118 ILE A C 1
ATOM 922 O O . ILE A 1 118 ? -6.414 0.572 -7.238 1.00 98.44 118 ILE A O 1
ATOM 926 N N . THR A 1 119 ? -4.827 0.500 -8.825 1.00 98.25 119 THR A N 1
ATOM 927 C CA . THR A 1 119 ? -4.166 1.745 -8.379 1.00 98.25 119 THR A CA 1
ATOM 928 C C . THR A 1 119 ? -5.099 2.948 -8.492 1.00 98.25 119 THR A C 1
ATOM 930 O O . THR A 1 119 ? -5.134 3.807 -7.620 1.00 98.25 119 THR A O 1
ATOM 933 N N . LYS A 1 120 ? -5.943 3.006 -9.531 1.00 98.12 120 LYS A N 1
ATOM 934 C CA . LYS A 1 120 ? -6.928 4.084 -9.652 1.00 98.12 120 LYS A CA 1
ATOM 935 C C . LYS A 1 120 ? -8.007 4.010 -8.568 1.00 98.12 120 LYS A C 1
ATOM 937 O O . LYS A 1 120 ? -8.442 5.047 -8.080 1.00 98.12 120 LYS A O 1
ATOM 942 N N . ALA A 1 121 ? -8.431 2.805 -8.192 1.00 98.25 121 ALA A N 1
ATOM 943 C CA . ALA A 1 121 ? -9.367 2.600 -7.093 1.00 98.25 121 ALA A CA 1
ATOM 944 C C . ALA A 1 121 ? -8.755 2.986 -5.738 1.00 98.25 121 ALA A C 1
ATOM 946 O O . ALA A 1 121 ? -9.462 3.565 -4.919 1.00 98.25 121 ALA A O 1
ATOM 947 N N . MET A 1 122 ? -7.464 2.710 -5.526 1.00 97.75 122 MET A N 1
ATOM 948 C CA . MET A 1 122 ? -6.723 3.169 -4.345 1.00 97.75 122 MET A CA 1
ATOM 949 C C . MET A 1 122 ? -6.661 4.700 -4.290 1.00 97.75 122 MET A C 1
ATOM 951 O O . MET A 1 122 ? -7.053 5.278 -3.284 1.00 97.75 122 MET A O 1
ATOM 955 N N . ASP A 1 123 ? -6.294 5.362 -5.391 1.00 97.62 123 ASP A N 1
ATOM 956 C CA . ASP A 1 123 ? -6.229 6.830 -5.460 1.00 97.62 123 ASP A CA 1
ATOM 957 C C . ASP A 1 123 ? -7.573 7.521 -5.189 1.00 97.62 123 ASP A C 1
ATOM 959 O O . ASP A 1 123 ? -7.608 8.606 -4.615 1.00 97.62 123 ASP A O 1
ATOM 963 N N . TYR A 1 124 ? -8.682 6.929 -5.644 1.00 97.06 124 TYR A N 1
ATOM 964 C CA . TYR A 1 124 ? -10.027 7.462 -5.402 1.00 97.06 124 TYR A CA 1
ATOM 965 C C . TYR A 1 124 ? -10.589 7.099 -4.029 1.00 97.06 124 TYR A 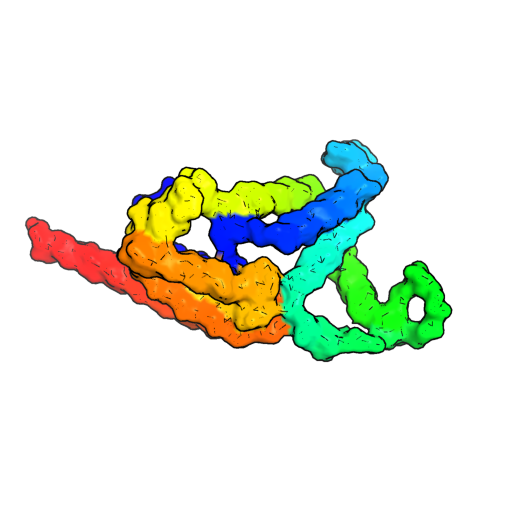C 1
ATOM 967 O O . TYR A 1 124 ? -11.657 7.588 -3.663 1.00 97.06 124 TYR A O 1
ATOM 975 N N . PHE A 1 125 ? -9.940 6.203 -3.292 1.00 96.75 125 PHE A N 1
ATOM 976 C CA . PHE A 1 125 ? -10.434 5.821 -1.987 1.00 96.75 125 PHE A CA 1
ATOM 977 C C . PHE A 1 125 ? -10.202 6.957 -0.990 1.00 96.75 125 PHE A C 1
ATOM 979 O O . PHE A 1 125 ? -9.074 7.256 -0.604 1.00 96.75 125 PHE A O 1
ATOM 986 N N . ASP A 1 126 ? -11.303 7.543 -0.531 1.00 96.06 126 ASP A N 1
ATOM 987 C CA . ASP A 1 126 ? -11.340 8.422 0.627 1.00 96.06 126 ASP A CA 1
ATOM 988 C C . ASP A 1 126 ? -12.457 7.966 1.570 1.00 96.06 126 ASP A C 1
ATOM 990 O O . ASP A 1 126 ? -13.657 8.007 1.264 1.00 96.06 126 ASP A O 1
ATOM 994 N N . LEU A 1 127 ? -12.050 7.492 2.747 1.00 94.38 127 LEU A N 1
ATOM 995 C CA . LEU A 1 127 ? -12.968 7.006 3.766 1.00 94.38 127 LEU A CA 1
ATOM 996 C C . LEU A 1 127 ? -13.911 8.116 4.275 1.00 94.38 127 LEU A C 1
ATOM 998 O O . LEU A 1 127 ? -15.070 7.842 4.611 1.00 94.38 127 LEU A O 1
ATOM 1002 N N . THR A 1 128 ? -13.440 9.361 4.321 1.00 95.06 128 THR A N 1
ATOM 1003 C CA . THR A 1 128 ? -14.175 10.517 4.845 1.00 95.06 128 THR A CA 1
ATOM 1004 C C . THR A 1 128 ? -15.132 11.126 3.830 1.00 95.06 128 THR A C 1
ATOM 1006 O O . THR A 1 128 ? -16.209 11.574 4.233 1.00 95.06 128 THR A O 1
ATOM 1009 N N . GLU A 1 129 ? -14.800 11.086 2.536 1.00 91.69 129 GLU A N 1
ATOM 1010 C CA . GLU A 1 129 ? -15.626 11.657 1.466 1.00 91.69 129 GLU A CA 1
ATOM 1011 C C . GLU A 1 129 ? -17.027 11.036 1.482 1.00 91.69 129 GLU A C 1
ATOM 1013 O O . GLU A 1 129 ? -18.042 11.732 1.537 1.00 91.69 129 GLU A O 1
ATOM 1018 N N . LYS A 1 130 ? -17.092 9.701 1.523 1.00 83.94 130 LYS A N 1
ATOM 1019 C CA . LYS A 1 130 ? -18.366 8.978 1.456 1.00 83.94 130 LYS A CA 1
ATOM 1020 C C . LYS A 1 130 ? -19.032 8.766 2.814 1.00 83.94 130 LYS A C 1
ATOM 1022 O O . LYS A 1 130 ? -20.261 8.696 2.891 1.00 83.94 130 LYS A O 1
ATOM 1027 N N . TYR A 1 131 ? -18.258 8.598 3.889 1.00 89.25 131 TYR A N 1
ATOM 1028 C CA . TYR A 1 131 ? -18.805 8.156 5.178 1.00 89.25 131 TYR A CA 1
ATOM 1029 C C . TYR A 1 131 ? -18.638 9.154 6.319 1.00 89.25 131 TYR A C 1
ATOM 1031 O O . TYR A 1 131 ? -19.290 8.960 7.345 1.00 89.25 131 TYR A O 1
ATOM 1039 N N . GLY A 1 132 ? -17.839 10.204 6.155 1.00 90.06 132 GLY A N 1
ATOM 1040 C CA . GLY A 1 132 ? -17.455 11.104 7.242 1.00 90.06 132 GLY A CA 1
ATOM 1041 C C . GLY A 1 132 ? -17.839 12.565 7.046 1.00 90.06 132 GLY A C 1
ATOM 1042 O O . GLY A 1 132 ? -17.660 13.347 7.969 1.00 90.06 132 GLY A O 1
ATOM 1043 N N . ASN A 1 133 ? -18.348 12.956 5.871 1.00 90.38 133 ASN A N 1
ATOM 1044 C CA . ASN A 1 133 ? -18.490 14.370 5.493 1.00 90.38 133 ASN A CA 1
ATOM 1045 C C . ASN A 1 133 ? -17.169 15.148 5.689 1.00 90.38 133 ASN A C 1
ATOM 1047 O O . ASN A 1 133 ? -17.181 16.281 6.167 1.00 90.38 133 ASN A O 1
ATOM 1051 N N . GLY A 1 134 ? -16.034 14.511 5.376 1.00 92.62 134 GLY A N 1
ATOM 1052 C CA . GLY A 1 134 ? -14.695 15.071 5.591 1.00 92.62 134 GLY A CA 1
ATOM 1053 C C . GLY A 1 134 ? -14.116 14.900 7.004 1.00 92.62 134 GLY A C 1
ATOM 1054 O O . GLY A 1 134 ? -13.015 15.373 7.252 1.00 92.62 134 GLY A O 1
ATOM 1055 N N . ASP A 1 135 ? -14.811 14.226 7.929 1.00 95.44 135 ASP A N 1
ATOM 1056 C CA . ASP A 1 135 ? -14.316 13.951 9.287 1.00 95.44 135 ASP A CA 1
ATOM 1057 C C . ASP A 1 135 ? -14.275 12.439 9.578 1.00 95.44 135 ASP A C 1
ATOM 1059 O O . ASP A 1 135 ? -15.298 11.743 9.572 1.00 95.44 135 ASP A O 1
ATOM 1063 N N . LEU A 1 136 ? -13.082 11.916 9.886 1.00 96.31 136 LEU A N 1
ATOM 1064 C CA . LEU A 1 136 ? -12.882 10.515 10.269 1.00 96.31 136 LEU A CA 1
ATOM 1065 C C . LEU A 1 136 ? -13.687 10.112 11.506 1.00 96.31 136 LEU A C 1
ATOM 1067 O O . LEU A 1 136 ? -14.153 8.974 11.603 1.00 96.31 136 LEU A O 1
ATOM 1071 N N . LYS A 1 137 ? -13.903 11.026 12.450 1.00 96.94 137 LYS A N 1
ATOM 1072 C CA . LYS A 1 137 ? -14.688 10.750 13.654 1.00 96.94 137 LYS A CA 1
ATOM 1073 C C . LYS A 1 137 ? -16.129 10.380 13.306 1.00 96.94 137 LYS A C 1
ATOM 1075 O O . LYS A 1 137 ? -16.686 9.457 13.905 1.00 96.94 137 LYS A O 1
ATOM 1080 N N . GLU A 1 138 ? -16.728 11.058 12.328 1.00 96.75 138 GLU A N 1
ATOM 1081 C CA . GLU A 1 138 ? -18.085 10.751 11.863 1.00 96.75 138 GLU A CA 1
ATOM 1082 C C . GLU A 1 138 ? -18.154 9.401 11.144 1.00 96.75 138 GLU A C 1
ATOM 1084 O O . GLU A 1 138 ? -19.174 8.714 11.233 1.00 96.75 138 GLU A O 1
ATOM 1089 N N . VAL A 1 139 ? -17.061 8.966 10.505 1.00 96.06 139 VAL A N 1
ATOM 1090 C CA . VAL A 1 139 ? -16.957 7.601 9.972 1.00 96.06 139 VAL A CA 1
ATOM 1091 C C . VAL A 1 139 ? -17.046 6.589 11.114 1.00 96.06 139 VAL A C 1
ATOM 1093 O O . VAL A 1 139 ? -17.895 5.696 11.087 1.00 96.06 139 VAL A O 1
ATOM 1096 N N . PHE A 1 140 ? -16.200 6.729 12.138 1.00 96.75 140 PHE A N 1
ATOM 1097 C CA . PHE A 1 140 ? -16.128 5.757 13.231 1.00 96.75 140 PHE A CA 1
ATOM 1098 C C . PHE A 1 140 ? -17.385 5.743 14.109 1.00 96.75 140 PHE A C 1
ATOM 1100 O O . PHE A 1 140 ? -17.752 4.687 14.620 1.00 96.75 140 PHE A O 1
ATOM 1107 N N . ARG A 1 141 ? -18.118 6.859 14.229 1.00 95.62 141 ARG A N 1
ATOM 1108 C CA . ARG A 1 141 ? -19.422 6.898 14.922 1.00 95.62 141 ARG A CA 1
ATOM 1109 C C . ARG A 1 141 ? -20.476 5.981 14.304 1.00 95.62 141 ARG A C 1
ATOM 1111 O O . ARG A 1 141 ? -21.406 5.579 14.999 1.00 95.62 141 ARG A O 1
ATOM 1118 N N . LYS A 1 142 ? -20.344 5.643 13.020 1.00 94.06 142 LYS A N 1
ATOM 1119 C CA . LYS A 1 142 ? -21.309 4.800 12.298 1.00 94.06 142 LYS A CA 1
ATOM 1120 C C . LYS A 1 142 ? -21.149 3.308 12.576 1.00 94.06 142 LYS A C 1
ATOM 1122 O O . LYS A 1 142 ? -21.944 2.530 12.060 1.00 94.06 142 LYS A O 1
ATOM 1127 N N . THR A 1 143 ? -20.150 2.890 13.352 1.00 94.50 143 THR A N 1
ATOM 1128 C CA . THR A 1 143 ? -19.912 1.477 13.665 1.00 94.50 143 THR A CA 1
ATOM 1129 C C . THR A 1 143 ? -19.695 1.237 15.152 1.00 94.50 143 THR A C 1
ATOM 1131 O O . THR A 1 143 ? -19.177 2.094 15.858 1.00 94.50 143 THR A O 1
ATOM 1134 N N . ASN A 1 144 ? -20.066 0.051 15.637 1.00 92.88 144 ASN A N 1
ATOM 1135 C CA . ASN A 1 144 ? -19.725 -0.434 16.978 1.00 92.88 144 ASN A CA 1
ATOM 1136 C C . ASN A 1 144 ? -18.571 -1.445 16.967 1.00 92.88 144 ASN A C 1
ATOM 1138 O O . ASN A 1 144 ? -18.297 -2.049 18.002 1.00 92.88 144 ASN A O 1
ATOM 1142 N N . SER A 1 145 ? -17.902 -1.628 15.823 1.00 95.75 145 SER A N 1
ATOM 1143 C CA . SER A 1 145 ? -16.762 -2.534 15.717 1.00 95.75 145 SER A CA 1
ATOM 1144 C C . SER A 1 145 ? -15.623 -2.121 16.650 1.00 95.75 145 SER A C 1
ATOM 1146 O O . SER A 1 145 ? -15.364 -0.932 16.852 1.00 95.75 145 SER A O 1
ATOM 1148 N N . LYS A 1 146 ? -14.913 -3.122 17.167 1.00 97.00 146 LYS A N 1
ATOM 1149 C CA . LYS A 1 146 ? -13.608 -2.947 17.811 1.00 97.00 146 LYS A CA 1
ATOM 1150 C C . LYS A 1 146 ? -12.507 -2.858 16.762 1.00 97.00 146 LYS A C 1
ATOM 1152 O O . LYS A 1 146 ? -12.627 -3.477 15.704 1.00 97.00 146 LYS A O 1
ATOM 1157 N N . PHE A 1 147 ? -11.418 -2.166 17.064 1.00 98.38 147 PHE A N 1
ATOM 1158 C CA . PHE A 1 147 ? -10.312 -2.006 16.126 1.00 98.38 147 PHE A CA 1
ATOM 1159 C C . PHE A 1 147 ? -8.970 -2.395 16.734 1.00 98.38 147 PHE A C 1
ATOM 1161 O O . PHE A 1 147 ? -8.654 -2.006 17.855 1.00 98.38 147 PHE A O 1
ATOM 1168 N N . LEU A 1 148 ? -8.160 -3.104 15.954 1.00 98.75 148 LEU A N 1
ATOM 1169 C CA . LEU A 1 148 ? -6.719 -3.201 16.151 1.00 98.75 148 LEU A CA 1
ATOM 1170 C C . LEU A 1 148 ? -6.035 -2.518 14.970 1.00 98.75 148 LEU A C 1
ATOM 1172 O O . LEU A 1 148 ? -6.203 -2.958 13.836 1.00 98.75 148 LEU A O 1
ATOM 1176 N N . PHE A 1 149 ? -5.257 -1.476 15.239 1.00 98.75 149 PHE A N 1
ATOM 1177 C CA . PHE A 1 149 ? -4.400 -0.830 14.251 1.00 98.75 149 PHE A CA 1
ATOM 1178 C C . PHE A 1 149 ? -2.954 -1.306 14.427 1.00 98.75 149 PHE A C 1
ATOM 1180 O O . PHE A 1 149 ? -2.423 -1.291 15.540 1.00 98.75 149 PHE A O 1
ATOM 1187 N N . ILE A 1 150 ? -2.322 -1.716 13.331 1.00 98.69 150 ILE A N 1
ATOM 1188 C CA . ILE A 1 150 ? -0.924 -2.150 13.280 1.00 98.69 150 ILE A CA 1
ATOM 1189 C C . ILE A 1 150 ? -0.195 -1.293 12.247 1.00 98.69 150 ILE A C 1
ATOM 1191 O O . ILE A 1 150 ? -0.582 -1.264 11.079 1.00 98.69 150 ILE A O 1
ATOM 1195 N N . SER A 1 151 ? 0.862 -0.612 12.673 1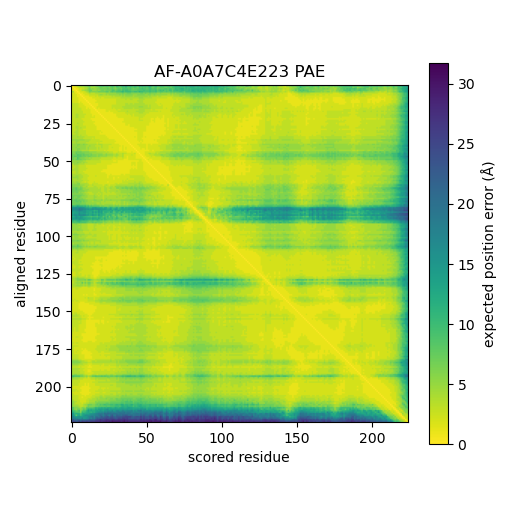.00 98.50 151 SER A N 1
ATOM 1196 C CA . SER A 1 151 ? 1.759 0.160 11.805 1.00 98.50 151 SER A CA 1
ATOM 1197 C C . SER A 1 151 ? 3.203 -0.325 11.949 1.00 98.50 151 SER A C 1
ATOM 1199 O O . SER A 1 151 ? 3.512 -1.104 12.855 1.00 98.50 151 SER A O 1
ATOM 1201 N N . PHE A 1 152 ? 4.084 0.119 11.049 1.00 98.00 152 PHE A N 1
ATOM 1202 C CA . PHE A 1 152 ? 5.496 -0.267 11.047 1.00 98.00 152 PHE A CA 1
ATOM 1203 C C . PHE A 1 152 ? 6.401 0.962 11.034 1.00 98.00 152 PHE A C 1
ATOM 1205 O O . PHE A 1 152 ? 6.196 1.883 10.245 1.00 98.00 152 PHE A O 1
ATOM 1212 N N . SER A 1 153 ? 7.433 0.963 11.882 1.00 96.94 153 SER A N 1
ATOM 1213 C CA . SER A 1 153 ? 8.237 2.158 12.188 1.00 96.94 153 SER A CA 1
ATOM 1214 C C . SER A 1 153 ? 8.912 2.810 10.978 1.00 96.94 153 SER A C 1
ATOM 1216 O O . SER A 1 153 ? 9.113 4.023 10.971 1.00 96.94 153 SER A O 1
ATOM 1218 N N . THR A 1 154 ? 9.262 2.018 9.962 1.00 96.69 154 THR A N 1
ATOM 1219 C CA . THR A 1 154 ? 9.932 2.489 8.739 1.00 96.69 154 THR A CA 1
ATOM 1220 C C . THR A 1 154 ? 9.036 2.496 7.507 1.00 96.69 154 THR A C 1
ATOM 1222 O O . THR A 1 154 ? 9.533 2.775 6.411 1.00 96.69 154 THR A O 1
ATOM 1225 N N . ASP A 1 155 ? 7.744 2.192 7.657 1.00 97.44 155 ASP A N 1
ATOM 1226 C CA . ASP A 1 155 ? 6.791 2.372 6.569 1.00 97.44 155 ASP A CA 1
ATOM 1227 C C . ASP A 1 155 ? 6.670 3.866 6.267 1.00 97.44 155 ASP A C 1
ATOM 1229 O O . ASP A 1 155 ? 6.315 4.676 7.123 1.00 97.44 155 ASP A O 1
ATOM 1233 N N . TRP A 1 156 ? 7.042 4.229 5.049 1.00 96.00 156 TRP A N 1
ATOM 1234 C CA . TRP A 1 156 ? 6.940 5.588 4.541 1.00 96.00 156 TRP A CA 1
ATOM 1235 C C . TRP A 1 156 ? 5.899 5.697 3.426 1.00 96.00 156 TRP A C 1
ATOM 1237 O O . TRP A 1 156 ? 5.572 6.809 3.023 1.00 96.00 156 TRP A O 1
ATOM 1247 N N . LEU A 1 157 ? 5.378 4.562 2.943 1.00 97.12 157 LEU A N 1
ATOM 1248 C CA . LEU A 1 157 ? 4.263 4.532 2.009 1.00 97.12 157 LEU A CA 1
ATOM 1249 C C . LEU A 1 157 ? 2.967 4.832 2.763 1.00 97.12 157 LEU A C 1
ATOM 1251 O O . LEU A 1 157 ? 2.215 5.691 2.316 1.00 97.12 157 LEU A O 1
ATOM 1255 N N . PHE A 1 158 ? 2.758 4.168 3.904 1.00 97.69 158 PHE A N 1
ATOM 1256 C CA . PHE A 1 158 ? 1.633 4.350 4.824 1.00 97.69 158 PHE A CA 1
ATOM 1257 C C . PHE A 1 158 ? 2.151 4.547 6.257 1.00 97.69 158 PHE A C 1
ATOM 1259 O O . PHE A 1 158 ? 2.196 3.609 7.061 1.00 97.69 158 PHE A O 1
ATOM 1266 N N . PRO A 1 159 ? 2.598 5.770 6.587 1.00 97.44 159 PRO A N 1
ATOM 1267 C CA . PRO A 1 159 ? 3.369 6.007 7.795 1.00 97.44 159 PRO A CA 1
ATOM 1268 C C . PRO A 1 159 ? 2.548 5.833 9.082 1.00 97.44 159 PRO A C 1
ATOM 1270 O O . PRO A 1 159 ? 1.341 6.097 9.100 1.00 97.44 159 PRO A O 1
ATOM 1273 N N . PRO A 1 160 ? 3.195 5.492 10.219 1.00 98.25 160 PRO A N 1
ATOM 1274 C CA . PRO A 1 160 ? 2.523 5.362 11.514 1.00 98.25 160 PRO A CA 1
ATOM 1275 C C . PRO A 1 160 ? 1.687 6.579 11.931 1.00 98.25 160 PRO A C 1
ATOM 1277 O O . PRO A 1 160 ? 0.708 6.424 12.659 1.00 98.25 160 PRO A O 1
ATOM 1280 N N . SER A 1 161 ? 2.037 7.783 11.466 1.00 98.19 161 SER A N 1
ATOM 1281 C CA . SER A 1 161 ? 1.255 9.001 11.702 1.00 98.19 161 SER A CA 1
ATOM 1282 C C . SER A 1 161 ? -0.168 8.918 11.146 1.00 98.19 161 SER A C 1
ATOM 1284 O O . SER A 1 161 ? -1.094 9.363 11.817 1.00 98.19 161 SER A O 1
ATOM 1286 N N . GLU A 1 162 ? -0.365 8.308 9.975 1.00 97.94 162 GLU A N 1
ATOM 1287 C CA . GLU A 1 162 ? -1.694 8.162 9.360 1.00 97.94 162 GLU A CA 1
ATOM 1288 C C . GLU A 1 162 ? -2.523 7.079 10.069 1.00 97.94 162 GLU A C 1
ATOM 1290 O O . GLU A 1 162 ? -3.731 7.224 10.264 1.00 97.94 162 GLU A O 1
ATOM 1295 N N . SER A 1 163 ? -1.873 6.026 10.579 1.00 98.12 163 SER 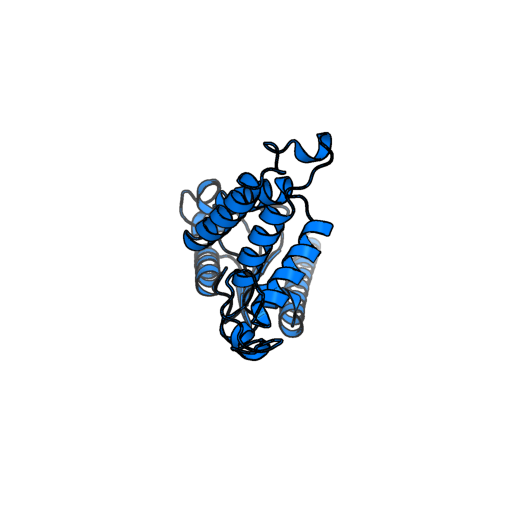A N 1
ATOM 1296 C CA . SER A 1 163 ? -2.531 5.079 11.493 1.00 98.12 163 SER A CA 1
ATOM 1297 C C . SER A 1 163 ? -2.960 5.753 12.801 1.00 98.12 163 SER A C 1
ATOM 1299 O O . SER A 1 163 ? -4.074 5.531 13.276 1.00 98.12 163 SER A O 1
ATOM 1301 N N . LEU A 1 164 ? -2.107 6.604 13.381 1.00 98.44 164 LEU A N 1
ATOM 1302 C CA . LEU A 1 164 ? -2.412 7.346 14.609 1.00 98.44 164 LEU A CA 1
ATOM 1303 C C . LEU A 1 164 ? -3.563 8.344 14.431 1.00 98.44 164 LEU A C 1
ATOM 1305 O O . LEU A 1 164 ? -4.326 8.560 15.376 1.00 98.44 164 LEU A O 1
ATOM 1309 N N . GLU A 1 165 ? -3.721 8.926 13.243 1.00 98.12 165 GLU A N 1
ATOM 1310 C CA . GLU A 1 165 ? -4.872 9.767 12.909 1.00 98.12 165 GLU A CA 1
ATOM 1311 C C . GLU A 1 165 ? -6.183 8.970 12.994 1.00 98.12 165 GLU A C 1
ATOM 1313 O O . GLU A 1 165 ? -7.115 9.371 13.700 1.00 98.12 165 GLU A O 1
ATOM 1318 N N . MET A 1 166 ? -6.228 7.788 12.371 1.00 98.25 166 MET A N 1
ATOM 1319 C CA . MET A 1 166 ? -7.389 6.897 12.451 1.00 98.25 166 MET A CA 1
ATOM 1320 C C . MET A 1 166 ? -7.657 6.416 13.883 1.00 98.25 166 MET A C 1
ATOM 1322 O O . MET A 1 166 ? -8.808 6.426 14.324 1.00 98.25 166 MET A O 1
ATOM 1326 N N . VAL A 1 167 ? -6.612 6.051 14.635 1.00 98.62 167 VAL A N 1
ATOM 1327 C CA . VAL A 1 167 ? -6.715 5.676 16.059 1.00 98.62 167 VAL A CA 1
ATOM 1328 C C . VAL A 1 167 ? -7.332 6.815 16.872 1.00 98.62 167 VAL A C 1
ATOM 1330 O O . VAL A 1 167 ? -8.272 6.593 17.637 1.00 98.62 167 VAL A O 1
ATOM 1333 N N . SER A 1 168 ? -6.845 8.042 16.682 1.00 98.44 168 SER A N 1
ATOM 1334 C CA . SER A 1 168 ? -7.329 9.226 17.398 1.00 98.44 168 SER A CA 1
ATOM 1335 C C . SER A 1 168 ? -8.799 9.508 17.087 1.00 98.44 168 SER A C 1
ATOM 1337 O O . SER A 1 168 ? -9.591 9.757 17.999 1.00 98.44 168 SER A O 1
ATOM 1339 N N . ALA A 1 169 ? -9.193 9.409 15.816 1.00 98.19 169 ALA A N 1
ATOM 1340 C CA . ALA A 1 169 ? -10.576 9.586 15.392 1.00 98.19 169 ALA A CA 1
ATOM 1341 C C . ALA A 1 169 ? -11.510 8.496 15.952 1.00 98.19 169 ALA A C 1
ATOM 1343 O O . ALA A 1 169 ? -12.602 8.805 16.439 1.00 98.19 169 ALA A O 1
ATOM 1344 N N . ALA A 1 170 ? -11.077 7.232 15.942 1.00 98.19 170 ALA A N 1
ATOM 1345 C CA . ALA A 1 170 ? -11.838 6.112 16.488 1.00 98.19 170 ALA A CA 1
ATOM 1346 C C . ALA A 1 170 ? -12.035 6.237 18.010 1.00 98.19 170 ALA A C 1
ATOM 1348 O O . ALA A 1 170 ? -13.159 6.093 18.503 1.00 98.19 170 ALA A O 1
ATOM 1349 N N . LEU A 1 171 ? -10.982 6.600 18.751 1.00 98.25 171 LEU A N 1
ATOM 1350 C CA . LEU A 1 171 ? -11.065 6.890 20.186 1.00 98.25 171 LEU A CA 1
ATOM 1351 C C . LEU A 1 171 ? -12.000 8.075 20.471 1.00 98.25 171 LEU A C 1
ATOM 1353 O O . LEU A 1 171 ? -12.856 7.991 21.351 1.00 98.25 171 LEU A O 1
ATOM 1357 N N . ALA A 1 172 ? -11.912 9.156 19.690 1.00 98.00 172 ALA A N 1
ATOM 1358 C CA . ALA A 1 172 ? -12.797 10.315 19.826 1.00 98.00 172 ALA A CA 1
ATOM 1359 C C . ALA A 1 172 ? -14.273 9.987 19.522 1.00 98.00 172 ALA A C 1
ATOM 1361 O O . ALA A 1 172 ? -15.179 10.652 20.034 1.00 98.00 172 ALA A O 1
ATOM 1362 N N . ALA A 1 173 ? -14.533 8.968 18.700 1.00 97.62 173 ALA A N 1
ATOM 1363 C CA . ALA A 1 173 ? -15.861 8.407 18.454 1.00 97.62 173 ALA A CA 1
ATOM 1364 C C . ALA A 1 173 ? -16.312 7.402 19.540 1.00 97.62 173 ALA A C 1
ATOM 1366 O O . ALA A 1 173 ? -17.386 6.800 19.427 1.00 97.62 173 ALA A O 1
ATOM 1367 N N . GLY A 1 174 ? -15.516 7.202 20.594 1.00 97.50 174 GLY A N 1
ATOM 1368 C CA . GLY A 1 174 ? -15.804 6.279 21.692 1.00 97.50 174 GLY A CA 1
ATOM 1369 C C . GLY A 1 174 ? -15.767 4.812 21.269 1.00 97.50 174 GLY A C 1
ATOM 1370 O O . GLY A 1 174 ? -16.571 4.025 21.766 1.00 97.50 174 GLY A O 1
ATOM 1371 N N . ARG A 1 175 ? -14.927 4.462 20.286 1.00 97.19 175 ARG A N 1
ATOM 1372 C CA . ARG A 1 175 ? -14.715 3.069 19.872 1.00 97.19 175 ARG A CA 1
ATOM 1373 C C . ARG A 1 175 ? -13.659 2.408 20.754 1.00 97.19 175 ARG A C 1
ATOM 1375 O O . ARG A 1 175 ? -12.795 3.082 21.308 1.00 97.19 175 ARG A O 1
ATOM 1382 N N . ASP A 1 176 ? -13.733 1.086 20.848 1.00 97.00 176 ASP A N 1
ATOM 1383 C CA . ASP A 1 176 ? -12.694 0.267 21.470 1.00 97.00 176 ASP A CA 1
ATOM 1384 C C . ASP A 1 176 ? -11.552 0.061 20.469 1.00 97.00 176 ASP A C 1
ATOM 1386 O O . ASP A 1 176 ? -11.772 -0.444 19.361 1.00 97.00 176 ASP A O 1
ATOM 1390 N N . VAL A 1 177 ? -10.358 0.523 20.835 1.00 98.19 177 VAL A N 1
ATOM 1391 C CA . VAL A 1 177 ? -9.207 0.618 19.941 1.00 98.19 177 VAL A CA 1
ATOM 1392 C C . VAL A 1 177 ? -7.955 0.109 20.641 1.00 98.19 177 VAL A C 1
ATOM 1394 O O . VAL A 1 177 ? -7.582 0.586 21.710 1.00 98.19 177 VAL A O 1
ATOM 1397 N N . SER A 1 178 ? -7.267 -0.817 19.985 1.00 98.31 178 SER A N 1
ATOM 1398 C CA . SER A 1 178 ? -5.893 -1.216 20.275 1.00 98.31 178 SER A CA 1
ATOM 1399 C C . SER A 1 178 ? -4.969 -0.716 19.166 1.00 98.31 178 SER A C 1
ATOM 1401 O O . SER A 1 178 ? -5.352 -0.690 17.996 1.00 98.31 178 SER A O 1
ATOM 1403 N N . TYR A 1 179 ? -3.746 -0.334 19.522 1.00 98.62 179 TYR A N 1
ATOM 1404 C CA . TYR A 1 179 ? -2.733 0.110 18.569 1.00 98.62 179 TYR A CA 1
ATOM 1405 C C . TYR A 1 179 ? -1.364 -0.458 18.930 1.00 98.62 179 TYR A C 1
ATOM 1407 O O . TYR A 1 179 ? -0.974 -0.446 20.099 1.00 98.62 179 TYR A O 1
ATOM 1415 N N . ILE A 1 180 ? -0.629 -0.918 17.922 1.00 98.38 180 ILE A N 1
ATOM 1416 C CA . ILE A 1 180 ? 0.779 -1.291 18.039 1.00 98.38 180 ILE A CA 1
ATOM 1417 C C . ILE A 1 180 ? 1.555 -0.755 16.834 1.00 98.38 180 ILE A C 1
ATOM 1419 O O . ILE A 1 180 ? 1.162 -0.952 15.687 1.00 98.38 180 ILE A O 1
ATOM 1423 N N . ASN A 1 181 ? 2.676 -0.091 17.111 1.00 98.44 181 ASN A N 1
ATOM 1424 C CA . ASN A 1 181 ? 3.684 0.234 16.108 1.00 98.44 181 ASN A CA 1
ATOM 1425 C C . ASN A 1 181 ? 4.817 -0.787 16.225 1.00 98.44 181 ASN A C 1
ATOM 1427 O O . ASN A 1 181 ? 5.484 -0.845 17.261 1.00 98.44 181 ASN A O 1
ATOM 1431 N N . ILE A 1 182 ? 5.005 -1.610 15.200 1.00 98.06 182 ILE A N 1
ATOM 1432 C CA . ILE A 1 182 ? 6.023 -2.657 15.172 1.00 98.06 182 ILE A CA 1
ATOM 1433 C C . ILE A 1 182 ? 7.318 -2.062 14.620 1.00 98.06 182 ILE A C 1
ATOM 1435 O O . ILE A 1 182 ? 7.361 -1.532 13.508 1.00 98.06 182 ILE A O 1
ATOM 1439 N N . GLU A 1 183 ? 8.395 -2.159 15.397 1.00 96.94 183 GLU A N 1
ATOM 1440 C CA . GLU A 1 183 ? 9.716 -1.750 14.929 1.00 96.94 183 GLU A CA 1
ATOM 1441 C C . GLU A 1 183 ? 10.191 -2.706 13.829 1.00 96.94 183 GLU A C 1
ATOM 1443 O O . GLU A 1 183 ? 10.314 -3.908 14.053 1.00 96.94 183 GLU A O 1
ATOM 1448 N N . SER A 1 184 ? 10.457 -2.179 12.637 1.00 94.88 184 SER A N 1
ATOM 1449 C CA . SER A 1 184 ? 10.908 -2.973 11.495 1.00 94.88 184 SER A CA 1
ATOM 1450 C C . SER A 1 184 ? 11.814 -2.147 10.602 1.00 94.88 184 SER A C 1
ATOM 1452 O O . SER A 1 184 ? 11.635 -0.942 10.468 1.00 94.88 184 SER A O 1
ATOM 1454 N N . ILE A 1 185 ? 12.765 -2.796 9.934 1.00 94.19 185 ILE A N 1
ATOM 1455 C CA . ILE A 1 185 ? 13.612 -2.155 8.922 1.00 94.19 185 ILE A CA 1
ATOM 1456 C C . ILE A 1 185 ? 13.057 -2.295 7.504 1.00 94.19 185 ILE A C 1
ATOM 1458 O O . ILE A 1 185 ? 13.635 -1.727 6.587 1.00 94.19 185 ILE A O 1
ATOM 1462 N N . ASN A 1 186 ? 11.995 -3.069 7.283 1.00 93.50 186 ASN A N 1
ATOM 1463 C CA . ASN A 1 186 ? 11.609 -3.498 5.937 1.00 93.50 186 ASN A CA 1
ATOM 1464 C C . ASN A 1 186 ? 10.692 -2.520 5.191 1.00 93.50 186 ASN A C 1
ATOM 1466 O O . ASN A 1 186 ? 10.435 -2.746 4.015 1.00 93.50 186 ASN A O 1
ATOM 1470 N N . GLY A 1 187 ? 10.263 -1.419 5.811 1.00 95.62 187 GLY A N 1
ATOM 1471 C CA . GLY A 1 187 ? 9.311 -0.492 5.200 1.00 95.62 187 GLY A CA 1
ATOM 1472 C C . GLY A 1 187 ? 7.887 -1.043 5.207 1.00 95.62 187 GLY A C 1
ATOM 1473 O O . GLY A 1 187 ? 7.490 -1.718 6.157 1.00 95.62 187 GLY A O 1
ATOM 1474 N N . HIS A 1 188 ? 7.130 -0.771 4.149 1.00 97.25 188 HIS A N 1
ATOM 1475 C CA . HIS A 1 188 ? 5.749 -1.228 4.010 1.00 97.25 188 HIS A CA 1
ATOM 1476 C C . HIS A 1 188 ? 5.636 -2.757 3.985 1.00 97.25 188 HIS A C 1
ATOM 1478 O O . HIS A 1 188 ? 4.789 -3.306 4.672 1.00 97.25 188 HIS A O 1
ATOM 1484 N N . ASP A 1 189 ? 6.546 -3.471 3.309 1.00 95.75 189 ASP A N 1
ATOM 1485 C CA . ASP A 1 189 ? 6.513 -4.945 3.198 1.00 95.75 189 ASP A CA 1
ATOM 1486 C C . ASP A 1 189 ? 6.730 -5.682 4.543 1.00 95.75 189 ASP A C 1
ATOM 1488 O O . ASP A 1 189 ? 6.734 -6.914 4.596 1.00 95.75 189 ASP A O 1
ATOM 1492 N N . SER A 1 190 ? 6.907 -4.958 5.652 1.00 95.56 190 SER A N 1
ATOM 1493 C CA . SER A 1 190 ? 7.114 -5.531 6.986 1.00 95.56 190 SER A CA 1
ATOM 1494 C C . SER A 1 190 ? 6.028 -6.530 7.397 1.00 95.56 190 SER A C 1
ATOM 1496 O O . SER A 1 190 ? 6.376 -7.568 7.958 1.00 95.56 190 SER A O 1
ATOM 1498 N N . PHE A 1 191 ? 4.759 -6.279 7.046 1.00 94.94 191 PHE A N 1
ATOM 1499 C CA . PHE A 1 191 ? 3.636 -7.182 7.358 1.00 94.94 191 PHE A CA 1
ATOM 1500 C C . PHE A 1 191 ? 3.674 -8.524 6.605 1.00 94.94 191 PHE A C 1
ATOM 1502 O O . PHE A 1 191 ? 2.867 -9.414 6.858 1.00 94.94 191 PHE A O 1
ATOM 1509 N N . LEU A 1 192 ? 4.598 -8.694 5.653 1.00 94.69 192 LEU A N 1
ATOM 1510 C CA . LEU A 1 192 ? 4.759 -9.926 4.875 1.00 94.69 192 LEU A CA 1
ATOM 1511 C C . LEU A 1 192 ? 6.040 -10.699 5.213 1.00 94.69 192 LEU A C 1
ATOM 1513 O O . LEU A 1 192 ? 6.226 -11.800 4.692 1.00 94.69 192 LEU A O 1
ATOM 1517 N N . ILE A 1 193 ? 6.939 -10.138 6.031 1.00 90.19 193 ILE A N 1
ATOM 1518 C CA . ILE A 1 193 ? 8.294 -10.678 6.228 1.00 90.19 193 ILE A CA 1
ATOM 1519 C C . ILE A 1 193 ? 8.490 -11.223 7.644 1.00 90.19 193 ILE A C 1
ATOM 1521 O O . ILE A 1 193 ? 8.755 -12.413 7.799 1.00 90.19 193 ILE A O 1
ATOM 1525 N N . ASP A 1 194 ? 8.381 -10.370 8.665 1.00 87.38 194 ASP A N 1
ATOM 1526 C CA . ASP A 1 194 ? 8.564 -10.754 10.070 1.00 87.38 194 ASP A CA 1
ATOM 1527 C C . ASP A 1 194 ? 7.251 -10.552 10.827 1.00 87.38 194 ASP A C 1
ATOM 1529 O O . ASP A 1 194 ? 6.969 -9.491 11.384 1.00 87.38 194 ASP A O 1
ATOM 1533 N N . THR A 1 195 ? 6.407 -11.582 10.781 1.00 94.44 195 THR A N 1
ATOM 1534 C CA . THR A 1 195 ? 5.017 -11.496 11.234 1.00 94.44 195 THR A CA 1
ATOM 1535 C C . THR A 1 195 ? 4.815 -12.024 12.652 1.00 94.44 195 THR A C 1
ATOM 1537 O O . THR A 1 195 ? 3.672 -12.190 13.077 1.00 94.44 195 THR A O 1
ATOM 1540 N N . GLU A 1 196 ? 5.872 -12.312 13.423 1.00 96.06 196 GLU A N 1
ATOM 1541 C CA . GLU A 1 196 ? 5.719 -12.946 14.742 1.00 96.06 196 GLU A CA 1
ATOM 1542 C C . GLU A 1 196 ? 4.969 -12.038 15.731 1.00 96.06 196 GLU A C 1
ATOM 1544 O O . GLU A 1 196 ? 3.996 -12.464 16.364 1.00 96.06 196 GLU A O 1
ATOM 1549 N N . ILE A 1 197 ? 5.402 -10.779 15.856 1.00 96.31 197 ILE A N 1
ATOM 1550 C CA . ILE A 1 197 ? 4.778 -9.789 16.750 1.00 96.31 197 ILE A CA 1
ATOM 1551 C C . ILE A 1 197 ? 3.356 -9.473 16.275 1.00 96.31 197 ILE A C 1
ATOM 1553 O O . ILE A 1 197 ? 2.420 -9.486 17.077 1.00 96.31 197 ILE A O 1
ATOM 1557 N N . GLU A 1 198 ? 3.192 -9.257 14.970 1.00 96.00 198 GLU A N 1
ATOM 1558 C CA . GLU A 1 198 ? 1.900 -9.019 14.324 1.00 96.00 198 GLU A CA 1
ATOM 1559 C C . GLU A 1 198 ? 0.913 -10.159 14.618 1.00 96.00 198 GLU A C 1
ATOM 1561 O O . GLU A 1 198 ? -0.174 -9.929 15.144 1.00 96.00 198 GLU A O 1
ATOM 1566 N N . SER A 1 199 ? 1.318 -11.407 14.376 1.00 97.62 199 SER A N 1
ATOM 1567 C CA . SER A 1 199 ? 0.482 -12.595 14.573 1.00 97.62 199 SER A CA 1
ATOM 1568 C C . SER A 1 199 ? 0.051 -12.759 16.030 1.00 97.62 199 SER A C 1
ATOM 1570 O O . SER A 1 199 ? -1.088 -13.146 16.299 1.00 97.62 199 SER A O 1
ATOM 1572 N N . LYS A 1 200 ? 0.940 -12.456 16.988 1.00 98.12 200 LYS A N 1
ATOM 1573 C CA . LYS A 1 200 ? 0.610 -12.473 18.422 1.00 98.12 200 LYS A CA 1
ATOM 1574 C C . LYS A 1 200 ? -0.410 -11.392 18.774 1.00 98.12 200 LYS A C 1
ATOM 1576 O O . LYS A 1 200 ? -1.368 -11.690 19.486 1.00 98.12 200 LYS A O 1
ATOM 1581 N N . ALA A 1 201 ? -0.241 -10.174 18.257 1.00 97.94 201 ALA A N 1
ATOM 1582 C CA . ALA A 1 201 ? -1.173 -9.072 18.485 1.00 97.94 201 ALA A CA 1
ATOM 1583 C C . ALA A 1 201 ? -2.564 -9.375 17.904 1.00 97.94 201 ALA A C 1
ATOM 1585 O O . ALA A 1 201 ? -3.569 -9.238 18.603 1.00 97.94 201 ALA A O 1
ATOM 1586 N N . ILE A 1 202 ? -2.619 -9.870 16.662 1.00 98.31 202 ILE A N 1
ATOM 1587 C CA . ILE A 1 202 ? -3.865 -10.273 15.997 1.00 98.31 202 ILE A CA 1
ATOM 1588 C C . ILE A 1 202 ? -4.560 -11.381 16.788 1.00 98.31 202 ILE A C 1
ATOM 1590 O O . ILE A 1 202 ? -5.753 -11.278 17.073 1.00 98.31 202 ILE A O 1
ATOM 1594 N N . ARG A 1 203 ? -3.823 -12.426 17.183 1.00 98.31 203 ARG A N 1
ATOM 1595 C CA . ARG A 1 203 ? -4.372 -13.535 17.972 1.00 98.31 203 ARG A CA 1
ATOM 1596 C C . ARG A 1 203 ? -4.987 -13.043 19.279 1.00 98.31 203 ARG A C 1
ATOM 1598 O O . ARG A 1 203 ? -6.148 -13.345 19.536 1.00 98.31 203 ARG A O 1
ATOM 1605 N N . ALA A 1 204 ? -4.241 -12.265 20.062 1.00 98.12 204 ALA A N 1
ATOM 1606 C CA . ALA A 1 204 ? -4.715 -11.757 21.346 1.00 98.12 204 ALA A CA 1
ATOM 1607 C C . ALA A 1 204 ? -5.980 -10.894 21.191 1.00 98.12 204 ALA A C 1
ATOM 1609 O O . ALA A 1 204 ? -6.933 -11.042 21.954 1.00 98.12 204 ALA A O 1
ATO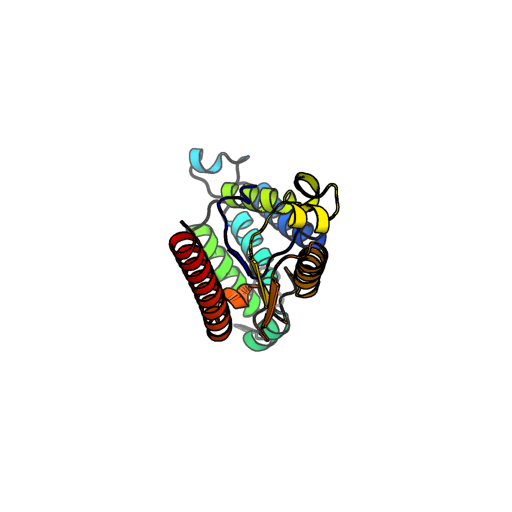M 1610 N N . PHE A 1 205 ? -6.022 -10.036 20.167 1.00 98.38 205 PHE A N 1
ATOM 1611 C CA . PHE A 1 205 ? -7.184 -9.198 19.871 1.00 98.38 205 PHE A CA 1
ATOM 1612 C C . PHE A 1 205 ? -8.428 -10.013 19.487 1.00 98.38 205 PHE A C 1
ATOM 1614 O O . PHE A 1 205 ? -9.532 -9.742 19.974 1.00 98.38 205 PHE A O 1
ATOM 1621 N N . LEU A 1 206 ? -8.262 -11.034 18.641 1.00 97.62 206 LEU A N 1
ATOM 1622 C CA . LEU A 1 206 ? -9.362 -11.905 18.225 1.00 97.62 206 LEU A CA 1
ATOM 1623 C C . LEU A 1 206 ? -9.866 -12.785 19.378 1.00 97.62 206 LEU A C 1
ATOM 1625 O O . LEU A 1 206 ? -11.078 -12.930 19.539 1.00 97.62 206 LEU A O 1
ATOM 1629 N N . GLU A 1 207 ? -8.966 -13.333 20.199 1.00 97.25 207 GLU A N 1
ATOM 1630 C CA . GLU A 1 207 ? -9.316 -14.134 21.381 1.00 97.25 207 GLU A CA 1
ATOM 1631 C C . GLU A 1 207 ? -10.106 -13.303 22.404 1.00 97.25 207 GLU A C 1
ATOM 1633 O O . GLU A 1 207 ? -11.181 -13.728 22.837 1.00 97.25 207 GLU A O 1
ATOM 1638 N N . ALA A 1 208 ? -9.647 -12.085 22.714 1.00 96.06 208 ALA A N 1
ATOM 1639 C CA . ALA A 1 208 ? -10.354 -11.169 23.611 1.00 96.06 208 ALA A CA 1
ATOM 1640 C C . ALA A 1 208 ? -11.753 -10.807 23.081 1.00 96.06 208 ALA A C 1
ATOM 1642 O O . ALA A 1 208 ? -12.746 -10.876 23.810 1.00 96.06 208 ALA A O 1
ATOM 1643 N N . THR A 1 209 ? -11.854 -10.493 21.785 1.00 94.75 209 THR A N 1
ATOM 1644 C CA . THR A 1 209 ? -13.136 -10.167 21.143 1.00 94.75 209 THR A CA 1
ATOM 1645 C C . THR A 1 209 ? -14.112 -11.348 21.188 1.00 94.75 209 THR A C 1
ATOM 1647 O O . THR A 1 209 ? -15.300 -11.171 21.480 1.00 94.75 209 THR A O 1
ATOM 1650 N N . LEU A 1 210 ? -13.630 -12.567 20.928 1.00 94.00 210 LEU A N 1
ATOM 1651 C CA . LEU A 1 210 ? -14.455 -13.774 20.965 1.00 94.00 210 LEU A CA 1
ATOM 1652 C C . LEU A 1 210 ? -14.975 -14.060 22.379 1.00 94.00 210 LEU A C 1
ATOM 1654 O O . LEU A 1 210 ? -16.165 -14.345 22.543 1.00 94.00 210 LEU A O 1
ATOM 1658 N N . GLN A 1 211 ? -14.110 -13.944 23.388 1.00 93.50 211 GLN A N 1
ATOM 1659 C CA . GLN A 1 211 ? -14.472 -14.189 24.782 1.00 93.50 211 GLN A CA 1
ATOM 1660 C C . GLN A 1 211 ? -15.540 -13.200 25.270 1.00 93.50 211 GLN A C 1
ATOM 1662 O O . GLN A 1 211 ? -16.537 -13.594 25.874 1.00 93.50 211 GLN A O 1
ATOM 1667 N N . GLU A 1 212 ? -15.402 -11.912 24.953 1.00 91.00 212 GLU A N 1
ATOM 1668 C CA . GLU A 1 212 ? -16.420 -10.917 25.295 1.00 91.00 212 GLU A CA 1
ATOM 1669 C C . GLU A 1 212 ? -17.778 -11.208 24.653 1.00 91.00 212 GLU A C 1
ATOM 1671 O O . GLU A 1 212 ? -18.827 -11.031 25.283 1.00 91.00 212 GLU A O 1
ATOM 1676 N N . LYS A 1 213 ? -17.774 -11.669 23.400 1.00 88.00 213 LYS A N 1
ATOM 1677 C CA . LYS A 1 213 ? -18.996 -12.035 22.684 1.00 88.00 213 LYS A CA 1
ATOM 1678 C C . LYS A 1 213 ? -19.694 -13.234 23.324 1.00 88.00 213 LYS A C 1
ATOM 1680 O O . LYS A 1 213 ? -20.923 -13.240 23.408 1.00 88.00 213 LYS A O 1
ATOM 1685 N N . GLN A 1 214 ? -18.936 -14.227 23.785 1.00 89.38 214 GLN A N 1
ATOM 1686 C CA . GLN A 1 214 ? -19.466 -15.385 24.513 1.00 89.38 214 GLN A CA 1
ATOM 1687 C C . GLN A 1 214 ? -20.079 -14.960 25.853 1.00 89.38 214 GLN A C 1
ATOM 1689 O O . GLN A 1 214 ? -21.256 -15.229 26.094 1.00 89.38 214 GLN A O 1
ATOM 1694 N N . ASN A 1 215 ? -19.354 -14.160 26.638 1.00 89.38 215 ASN A N 1
ATOM 1695 C CA . ASN A 1 215 ? -19.827 -13.644 27.925 1.00 89.38 215 ASN A CA 1
ATOM 1696 C C . ASN A 1 215 ? -21.116 -12.808 27.793 1.00 89.38 215 ASN A C 1
ATOM 1698 O O . ASN A 1 215 ? -21.983 -12.833 28.668 1.00 89.38 215 ASN A O 1
ATOM 1702 N N . LYS A 1 216 ? -21.267 -12.045 26.699 1.00 84.75 216 LYS A N 1
ATOM 1703 C CA . LYS A 1 216 ? -22.503 -11.298 26.410 1.00 84.75 216 LYS A CA 1
ATOM 1704 C C . LYS A 1 216 ? -23.681 -12.226 26.114 1.00 84.75 216 LYS A C 1
ATOM 1706 O O . LYS A 1 216 ? -24.787 -11.920 26.546 1.00 84.75 216 LYS A O 1
ATOM 1711 N N . LYS A 1 217 ? -23.467 -13.341 25.404 1.00 77.31 217 LYS A N 1
ATOM 1712 C CA . LYS A 1 217 ? -24.528 -14.324 25.129 1.00 77.31 217 LYS A CA 1
ATOM 1713 C C . LYS A 1 217 ? -25.002 -15.001 26.411 1.00 77.31 217 LYS A C 1
ATOM 1715 O O . LYS A 1 217 ? -26.202 -15.040 26.644 1.00 77.31 217 LYS A O 1
ATOM 1720 N N . GLU A 1 218 ? -24.084 -15.470 27.252 1.00 75.06 218 GLU A N 1
ATOM 1721 C CA . GLU A 1 218 ? -24.415 -16.155 28.513 1.00 75.06 218 GLU A CA 1
ATOM 1722 C C . GLU A 1 218 ? -25.270 -15.275 29.438 1.00 75.06 218 GLU A C 1
ATOM 1724 O O . GLU A 1 218 ? -26.331 -15.698 29.890 1.00 75.06 218 GLU A O 1
ATOM 1729 N N . LYS A 1 219 ? -24.912 -13.993 29.593 1.00 69.62 219 LYS A N 1
ATOM 1730 C CA . LYS A 1 219 ? -25.691 -13.026 30.391 1.00 69.62 219 LYS A CA 1
ATOM 1731 C C . LYS A 1 219 ? -27.093 -12.724 29.852 1.00 69.62 219 LYS A C 1
ATOM 1733 O O . LYS A 1 219 ? -27.929 -12.223 30.602 1.00 69.62 219 LYS A O 1
ATOM 1738 N N . VAL A 1 220 ? -27.343 -12.946 28.560 1.00 71.19 220 VAL A N 1
ATOM 1739 C CA . VAL A 1 220 ? -28.680 -12.790 27.965 1.00 71.19 220 VAL A CA 1
ATOM 1740 C C . VAL A 1 220 ? -29.548 -14.009 28.286 1.00 71.19 220 VAL A C 1
ATOM 1742 O O . VAL A 1 220 ? -30.725 -13.831 28.582 1.00 71.19 220 VAL A O 1
ATOM 1745 N N . TYR A 1 221 ? -28.974 -15.216 28.307 1.00 58.97 221 TYR A N 1
ATOM 1746 C CA . TYR A 1 221 ? -29.693 -16.440 28.682 1.00 58.97 221 TYR A CA 1
ATOM 1747 C C . TYR A 1 221 ? -30.016 -16.523 30.180 1.00 58.97 221 TYR A C 1
ATOM 1749 O O . TYR A 1 221 ? -31.035 -17.094 30.538 1.00 58.97 221 TYR A O 1
ATOM 1757 N N . GLU A 1 222 ? -29.207 -15.925 31.058 1.00 58.59 222 GLU A N 1
ATOM 1758 C CA . GLU A 1 222 ? -29.484 -15.894 32.508 1.00 58.59 222 GLU A CA 1
ATOM 1759 C C . GLU A 1 222 ? -30.603 -14.914 32.918 1.00 58.59 222 GLU A C 1
ATOM 1761 O O . GLU A 1 222 ? -31.042 -14.923 34.067 1.00 58.59 222 GLU A O 1
ATOM 1766 N N . LYS A 1 223 ? -31.049 -14.035 32.009 1.00 56.47 223 LYS A N 1
ATOM 1767 C CA . LYS A 1 223 ? -32.054 -12.989 32.281 1.00 56.47 223 LYS A CA 1
ATOM 1768 C C . LYS A 1 223 ? -33.407 -13.212 31.590 1.00 56.47 223 LYS A C 1
ATOM 1770 O O . LYS A 1 223 ? -34.267 -12.337 31.708 1.00 56.47 223 LYS A O 1
ATOM 1775 N N . GLY A 1 224 ? -33.578 -14.315 30.860 1.00 47.03 224 GLY A N 1
ATOM 1776 C CA . GLY A 1 224 ? -34.834 -14.719 30.211 1.00 47.03 224 GLY A CA 1
ATOM 1777 C C . GLY A 1 224 ? -35.457 -15.917 30.905 1.00 47.03 224 GLY A C 1
ATOM 1778 O O . GLY A 1 224 ? -36.704 -15.981 30.912 1.00 47.03 224 GLY A O 1
#